Protein AF-A0A2G5B0E8-F1 (afdb_monomer)

Mean predicted aligned error: 7.85 Å

pLDDT: mean 86.33, std 10.43, range [42.97, 96.69]

Secondary structure (DSSP, 8-state):
--EEES-EEEESSSEEES-EEEESS-EESS-EEEESS-EESSEEEEESS-EESSEEEEESS-EESSEEEEESS-EESSEEEEESS-EEEEEEEEESS-EEEEEEEEESS-EEEEEEEEESSSEEEEEEEEEES-EEEEEEEEEES-EEEEEEEEEEB-EEEEEEEEEEB-EEEEEEEEEBS-EEEEEEEEESS-EEEEEE--SS-SS-TT--

Radius of gyration: 25.0 Å; Cα contacts (8 Å, |Δi|>4): 816; chains: 1; bounding box: 53×18×78 Å

Organism: Coemansia reversa (strain ATCC 12441 / NRRL 1564) (NCBI:txid763665)

Solvent-accessible surface area (backbone atoms only — not comparable to full-atom values): 8613 Å² total; per-residue (Å²): 120,55,79,44,82,38,76,39,68,71,30,48,74,20,40,26,56,20,37,30,42,34,24,39,63,11,39,23,69,18,35,26,43,35,23,38,62,10,37,19,57,27,34,21,50,33,20,37,60,9,37,13,50,40,23,25,29,50,20,35,60,9,40,12,52,20,38,32,37,46,25,46,57,13,40,23,53,21,43,34,34,44,26,40,58,12,40,23,49,29,40,34,35,47,28,28,62,12,39,36,38,38,42,38,40,45,26,46,52,12,38,36,46,34,41,31,46,36,28,29,62,10,38,39,36,40,39,33,43,36,27,41,57,11,37,35,44,35,38,35,43,37,26,38,60,10,37,32,45,32,40,35,41,36,26,39,60,11,38,34,44,30,40,33,42,37,30,40,58,13,40,34,46,33,42,35,41,38,28,36,62,15,40,35,43,35,41,34,47,31,38,54,79,27,48,63,48,68,59,65,45,70,63,92,43,99,63,75,88,76,76,126

Structure (mmCIF, N/CA/C/O backbone):
data_AF-A0A2G5B0E8-F1
#
_entry.id   AF-A0A2G5B0E8-F1
#
loop_
_atom_site.group_PDB
_atom_site.id
_atom_site.type_symbol
_atom_site.label_atom_id
_atom_site.label_alt_id
_atom_site.label_comp_id
_atom_site.label_asym_id
_atom_site.label_entity_id
_atom_site.label_seq_id
_atom_site.pdbx_PDB_ins_code
_atom_site.Cartn_x
_atom_site.Cartn_y
_atom_site.Cartn_z
_atom_site.occupancy
_atom_site.B_iso_or_equiv
_atom_site.auth_seq_id
_atom_site.auth_comp_id
_atom_site.auth_asym_id
_atom_site.auth_atom_id
_atom_site.pdbx_PDB_model_num
ATOM 1 N N . ASP A 1 1 ? 13.848 6.673 -35.987 1.00 60.19 1 ASP A N 1
ATOM 2 C CA . ASP A 1 1 ? 13.460 5.301 -35.597 1.00 60.19 1 ASP A CA 1
ATOM 3 C C . ASP A 1 1 ? 14.489 4.314 -36.140 1.00 60.19 1 ASP A C 1
ATOM 5 O O . ASP A 1 1 ? 14.480 3.984 -37.326 1.00 60.19 1 ASP A O 1
ATOM 9 N N . GLY A 1 2 ? 15.454 3.930 -35.305 1.00 69.44 2 GLY A N 1
ATOM 10 C CA . GLY A 1 2 ? 16.445 2.893 -35.605 1.00 69.44 2 GLY A CA 1
ATOM 11 C C . GLY A 1 2 ? 16.175 1.641 -34.773 1.00 69.44 2 GLY A C 1
ATOM 12 O O . GLY A 1 2 ? 15.571 1.738 -33.706 1.00 69.44 2 GLY A O 1
ATOM 13 N N . ARG A 1 3 ? 16.606 0.474 -35.268 1.00 80.94 3 ARG A N 1
ATOM 14 C CA . ARG A 1 3 ? 16.633 -0.770 -34.491 1.00 80.94 3 ARG A CA 1
ATOM 15 C C . ARG A 1 3 ? 18.080 -1.143 -34.202 1.00 80.94 3 ARG A C 1
ATOM 17 O O . ARG A 1 3 ? 18.865 -1.248 -35.147 1.00 80.94 3 ARG A O 1
ATOM 24 N N . ALA A 1 4 ? 18.417 -1.314 -32.933 1.00 79.88 4 ALA A N 1
ATOM 25 C CA . ALA A 1 4 ? 19.706 -1.828 -32.495 1.00 79.88 4 ALA A CA 1
ATOM 26 C C . ALA A 1 4 ? 19.526 -3.255 -31.972 1.00 79.88 4 ALA A C 1
ATOM 28 O O . ALA A 1 4 ? 18.598 -3.521 -31.215 1.00 79.88 4 ALA A O 1
ATOM 29 N N . ASP A 1 5 ? 20.412 -4.162 -32.374 1.00 83.81 5 ASP A N 1
ATOM 30 C CA . ASP A 1 5 ? 20.462 -5.506 -31.804 1.00 83.81 5 ASP A CA 1
ATOM 31 C C . ASP A 1 5 ? 21.584 -5.537 -30.749 1.00 83.81 5 ASP A C 1
ATOM 33 O O . ASP A 1 5 ? 22.729 -5.182 -31.052 1.00 83.81 5 ASP A O 1
ATOM 37 N N . GLY A 1 6 ? 21.276 -5.972 -29.524 1.00 82.12 6 GLY A N 1
ATOM 38 C CA . GLY A 1 6 ? 22.210 -5.977 -28.394 1.00 82.12 6 GLY A CA 1
ATOM 39 C C . GLY A 1 6 ? 22.145 -4.713 -27.529 1.00 82.12 6 GLY A C 1
ATOM 40 O O . GLY A 1 6 ? 21.151 -3.996 -27.533 1.00 82.12 6 GLY A O 1
ATOM 41 N N . ALA A 1 7 ? 23.202 -4.467 -26.746 1.00 86.31 7 ALA A N 1
ATOM 42 C CA . ALA A 1 7 ? 23.227 -3.352 -25.802 1.00 86.31 7 ALA A CA 1
ATOM 43 C C . ALA A 1 7 ? 23.297 -1.988 -26.513 1.00 86.31 7 ALA A C 1
ATOM 45 O O . ALA A 1 7 ? 24.152 -1.786 -27.383 1.00 86.31 7 ALA A O 1
ATOM 46 N N . ALA A 1 8 ? 22.440 -1.054 -26.107 1.00 84.88 8 ALA A N 1
ATOM 47 C CA . ALA A 1 8 ? 22.398 0.318 -26.601 1.00 84.88 8 ALA A CA 1
ATOM 48 C C . ALA A 1 8 ? 22.873 1.304 -25.523 1.00 84.88 8 ALA A C 1
ATOM 50 O O . ALA A 1 8 ? 22.619 1.116 -24.337 1.00 84.88 8 ALA A O 1
ATOM 51 N N . LEU A 1 9 ? 23.578 2.357 -25.943 1.00 84.38 9 LEU A N 1
ATOM 52 C CA . LEU A 1 9 ? 23.911 3.466 -25.043 1.00 84.38 9 LEU A CA 1
ATOM 53 C C . LEU A 1 9 ? 22.708 4.400 -24.889 1.00 84.38 9 LEU A C 1
ATOM 55 O O . LEU A 1 9 ? 22.297 4.675 -23.778 1.00 84.38 9 LEU A O 1
ATOM 59 N N . GLU A 1 10 ? 22.121 4.821 -26.003 1.00 83.31 10 GLU A N 1
ATOM 60 C CA . GLU A 1 10 ? 21.008 5.765 -26.023 1.00 83.31 10 GLU A CA 1
ATOM 61 C C . GLU A 1 10 ? 19.948 5.236 -26.983 1.00 83.31 10 GLU A C 1
ATOM 63 O O . GLU A 1 10 ? 20.251 4.847 -28.123 1.00 83.31 10 GLU A O 1
ATOM 68 N N . ASN A 1 11 ? 18.711 5.197 -26.510 1.00 79.81 11 ASN A N 1
ATOM 69 C CA . ASN A 1 11 ? 17.551 4.838 -27.293 1.00 79.81 11 ASN A CA 1
ATOM 70 C C . ASN A 1 11 ? 16.504 5.945 -27.155 1.00 79.81 11 ASN A C 1
ATOM 72 O O . ASN A 1 11 ? 15.672 5.908 -26.255 1.00 79.81 11 ASN A O 1
ATOM 76 N N . GLY A 1 12 ? 16.553 6.914 -28.075 1.00 82.69 12 GLY A N 1
ATOM 77 C CA . GLY A 1 12 ? 15.477 7.893 -28.269 1.00 82.69 12 GLY A CA 1
ATOM 78 C C . GLY A 1 12 ? 14.197 7.199 -28.754 1.00 82.69 12 GLY A C 1
ATOM 79 O O . GLY A 1 12 ? 13.803 6.176 -28.225 1.00 82.69 12 GLY A O 1
ATOM 80 N N . ASP A 1 13 ? 13.593 7.620 -29.863 1.00 84.88 13 ASP A N 1
ATOM 81 C CA . ASP A 1 13 ? 12.337 7.016 -30.377 1.00 84.88 13 ASP A CA 1
ATOM 82 C C . ASP A 1 13 ? 12.491 5.594 -30.997 1.00 84.88 13 ASP A C 1
ATOM 84 O O . ASP A 1 13 ? 11.711 5.160 -31.853 1.00 84.88 13 ASP A O 1
ATOM 88 N N . GLY A 1 14 ? 13.578 4.883 -30.690 1.00 82.69 14 GLY A N 1
ATOM 89 C CA . GLY A 1 14 ? 13.994 3.638 -31.335 1.00 82.69 14 GLY A CA 1
ATOM 90 C C . GLY A 1 14 ? 13.588 2.358 -30.600 1.00 82.69 14 GLY A C 1
ATOM 91 O O . GLY A 1 14 ? 12.910 2.359 -29.573 1.00 82.69 14 GLY A O 1
ATOM 92 N N . ARG A 1 15 ? 14.015 1.219 -31.160 1.00 87.19 15 ARG A N 1
ATOM 93 C CA . ARG A 1 15 ? 13.897 -0.097 -30.514 1.00 87.19 15 ARG A CA 1
ATOM 94 C C . ARG A 1 15 ? 15.266 -0.740 -30.322 1.00 87.19 15 ARG A C 1
ATOM 96 O O . ARG A 1 15 ? 16.034 -0.817 -31.283 1.00 87.19 15 ARG A O 1
ATOM 103 N N . ALA A 1 16 ? 15.528 -1.260 -29.131 1.00 86.81 16 ALA A N 1
ATOM 104 C CA . ALA A 1 16 ? 16.714 -2.046 -28.817 1.00 86.81 16 ALA A CA 1
ATOM 105 C C . ALA A 1 16 ? 16.316 -3.479 -28.429 1.00 86.81 16 ALA A C 1
ATOM 107 O O . ALA A 1 16 ? 15.556 -3.684 -27.488 1.00 86.81 16 ALA A O 1
ATOM 108 N N . ASP A 1 17 ? 16.848 -4.476 -29.135 1.00 89.25 17 ASP A N 1
ATOM 109 C CA . ASP A 1 17 ? 16.738 -5.887 -28.750 1.00 89.25 17 ASP A CA 1
ATOM 110 C C . ASP A 1 17 ? 17.857 -6.217 -27.739 1.00 89.25 17 ASP A C 1
ATOM 112 O O . ASP A 1 17 ? 18.849 -6.881 -28.069 1.00 89.25 17 ASP A O 1
ATOM 116 N N . GLY A 1 18 ? 17.748 -5.683 -26.522 1.00 88.81 18 GLY A N 1
ATOM 117 C CA . GLY A 1 18 ? 18.738 -5.848 -25.459 1.00 88.81 18 GLY A CA 1
ATOM 118 C C . GLY A 1 18 ? 18.688 -4.726 -24.425 1.00 88.81 18 GLY A C 1
ATOM 119 O O . GLY A 1 18 ? 17.783 -3.899 -24.443 1.00 88.81 18 GLY A O 1
ATOM 120 N N . ALA A 1 19 ? 19.672 -4.706 -23.523 1.00 90.31 19 ALA A N 1
ATOM 121 C CA . ALA A 1 19 ? 19.755 -3.688 -22.480 1.00 90.31 19 ALA A CA 1
ATOM 122 C C . ALA A 1 19 ? 20.062 -2.290 -23.048 1.00 90.31 19 ALA A C 1
ATOM 124 O O . ALA A 1 19 ? 20.838 -2.162 -23.999 1.00 90.31 19 ALA A O 1
ATOM 125 N N . ALA A 1 20 ? 19.524 -1.247 -22.427 1.00 89.50 20 ALA A N 1
ATOM 126 C CA . ALA A 1 20 ? 19.827 0.148 -22.724 1.00 89.50 20 ALA A CA 1
ATOM 127 C C . ALA A 1 20 ? 20.403 0.841 -21.482 1.00 89.50 20 ALA A C 1
ATOM 129 O O . ALA A 1 20 ? 20.042 0.497 -20.359 1.00 89.50 20 ALA A O 1
ATOM 130 N N . LEU A 1 21 ? 21.309 1.805 -21.668 1.00 90.44 21 LEU A N 1
ATOM 131 C CA . LEU A 1 21 ? 21.604 2.740 -20.580 1.00 90.44 21 LEU A CA 1
ATOM 132 C C . LEU A 1 21 ? 20.470 3.756 -20.485 1.00 90.44 21 LEU A C 1
ATOM 134 O O . LEU A 1 21 ? 19.783 3.765 -19.478 1.00 90.44 21 LEU A O 1
ATOM 138 N N . GLU A 1 22 ? 20.215 4.510 -21.548 1.00 90.19 22 GLU A N 1
ATOM 139 C CA . GLU A 1 22 ? 19.182 5.550 -21.559 1.00 90.19 22 GLU A CA 1
ATOM 140 C C . GLU A 1 22 ? 18.079 5.214 -22.570 1.00 90.19 22 GLU A C 1
ATOM 142 O O . GLU A 1 22 ? 18.358 4.840 -23.720 1.00 90.19 22 GLU A O 1
ATOM 147 N N . ILE A 1 23 ? 16.824 5.346 -22.142 1.00 89.62 23 ILE A N 1
ATOM 148 C CA . ILE A 1 23 ? 15.632 5.304 -22.988 1.00 89.62 23 ILE A CA 1
ATOM 149 C C . ILE A 1 23 ? 14.847 6.603 -22.782 1.00 89.62 23 ILE A C 1
ATOM 151 O O . ILE A 1 23 ? 14.360 6.841 -21.682 1.00 89.62 23 ILE A O 1
ATOM 155 N N . ASP A 1 24 ? 14.662 7.395 -23.841 1.00 89.12 24 ASP A N 1
ATOM 156 C CA . ASP A 1 24 ? 13.787 8.578 -23.788 1.00 89.12 24 ASP A CA 1
ATOM 157 C C . ASP A 1 24 ? 12.333 8.161 -24.047 1.00 89.12 24 ASP A C 1
ATOM 159 O O . ASP A 1 24 ? 11.615 7.834 -23.116 1.00 89.12 24 ASP A O 1
ATOM 163 N N . ASP A 1 25 ? 11.919 8.087 -25.318 1.00 90.38 25 ASP A N 1
ATOM 164 C CA . ASP A 1 25 ? 10.577 7.673 -25.777 1.00 90.38 25 ASP A CA 1
ATOM 165 C C . ASP A 1 25 ? 10.565 6.245 -26.374 1.00 90.38 25 ASP A C 1
ATOM 167 O O . ASP A 1 25 ? 9.587 5.776 -26.974 1.00 90.38 25 ASP A O 1
ATOM 171 N N . GLY A 1 26 ? 11.702 5.556 -26.282 1.00 87.62 26 GLY A N 1
ATOM 172 C CA . GLY A 1 26 ? 11.986 4.312 -26.987 1.00 87.62 26 GLY A CA 1
ATOM 173 C C . GLY A 1 26 ? 11.468 3.055 -26.310 1.00 87.62 26 GLY A C 1
ATOM 174 O O . GLY A 1 26 ? 10.759 3.071 -25.305 1.00 87.62 26 GLY A O 1
ATOM 175 N N . ARG A 1 27 ? 11.855 1.909 -26.876 1.00 90.75 27 ARG A N 1
ATOM 176 C CA . ARG A 1 27 ? 11.632 0.596 -26.259 1.00 90.75 27 ARG A CA 1
ATOM 177 C C . ARG A 1 27 ? 12.892 -0.257 -26.232 1.00 90.75 27 ARG A C 1
ATOM 179 O O . ARG A 1 27 ? 13.539 -0.406 -27.270 1.00 90.75 27 ARG A O 1
ATOM 186 N N . ALA A 1 28 ? 13.168 -0.880 -25.095 1.00 91.19 28 ALA A N 1
ATOM 187 C CA . ALA A 1 28 ? 14.136 -1.955 -24.948 1.00 91.19 28 ALA A CA 1
ATOM 188 C C . ALA A 1 28 ? 13.432 -3.273 -24.595 1.00 91.19 28 ALA A C 1
ATOM 190 O O . ALA A 1 28 ? 12.627 -3.327 -23.669 1.00 91.19 28 ALA A O 1
ATOM 191 N N . ASP A 1 29 ? 13.784 -4.349 -25.295 1.00 91.69 29 ASP A N 1
ATOM 192 C CA . ASP A 1 29 ? 13.353 -5.722 -24.983 1.00 91.69 29 ASP A CA 1
ATOM 193 C C . ASP A 1 29 ? 14.265 -6.334 -23.891 1.00 91.69 29 ASP A C 1
ATOM 195 O O . ASP A 1 29 ? 14.609 -7.514 -23.925 1.00 91.69 29 ASP A O 1
ATOM 199 N N . GLY A 1 30 ? 14.757 -5.488 -22.985 1.00 91.56 30 GLY A N 1
ATOM 200 C CA . GLY A 1 30 ? 15.703 -5.810 -21.926 1.00 91.56 30 GLY A CA 1
ATOM 201 C C . GLY A 1 30 ? 15.747 -4.700 -20.876 1.00 91.56 30 GLY A C 1
ATOM 202 O O . GLY A 1 30 ? 14.938 -3.774 -20.911 1.00 91.56 30 GLY A O 1
ATOM 203 N N . ALA A 1 31 ? 16.700 -4.783 -19.947 1.00 92.12 31 ALA A N 1
ATOM 204 C CA . ALA A 1 31 ? 16.809 -3.821 -18.850 1.00 92.12 31 ALA A CA 1
ATOM 205 C C . ALA A 1 31 ? 17.251 -2.412 -19.298 1.00 92.12 31 ALA A C 1
ATOM 207 O O . ALA A 1 31 ? 18.045 -2.276 -20.232 1.00 92.12 31 ALA A O 1
ATOM 208 N N . ALA A 1 32 ? 16.802 -1.387 -18.578 1.00 93.06 32 ALA A N 1
ATOM 209 C CA . ALA A 1 32 ? 17.197 0.011 -18.722 1.00 93.06 32 ALA A CA 1
ATOM 210 C C . ALA A 1 32 ? 17.879 0.522 -17.444 1.00 93.06 32 ALA A C 1
ATOM 212 O O . ALA A 1 32 ? 17.500 0.127 -16.339 1.00 93.06 32 ALA A O 1
ATOM 213 N N . LEU A 1 33 ? 18.873 1.402 -17.579 1.00 91.81 33 LEU A N 1
ATOM 214 C CA . LEU A 1 33 ? 19.375 2.153 -16.428 1.00 91.81 33 LEU A CA 1
ATOM 215 C C . LEU A 1 33 ? 18.451 3.345 -16.160 1.00 91.81 33 LEU A C 1
ATOM 217 O O . LEU A 1 33 ? 17.849 3.406 -15.100 1.00 91.81 33 LEU A O 1
ATOM 221 N N . GLU A 1 34 ? 18.266 4.206 -17.152 1.00 92.31 34 GLU A N 1
ATOM 222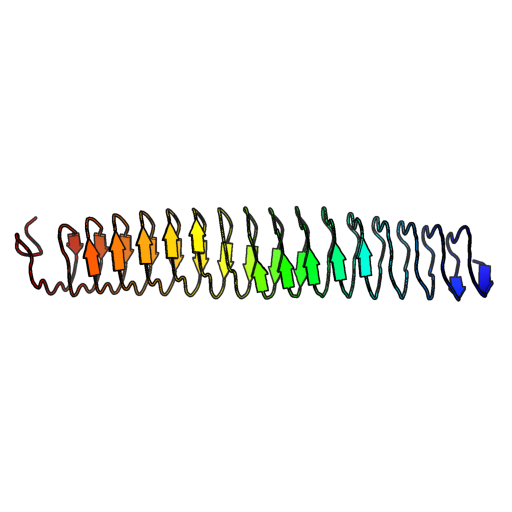 C CA . GLU A 1 34 ? 17.398 5.379 -17.111 1.00 92.31 34 GLU A CA 1
ATOM 223 C C . GLU A 1 34 ? 16.294 5.216 -18.162 1.00 92.31 34 GLU A C 1
ATOM 225 O O . GLU A 1 34 ? 16.566 4.961 -19.340 1.00 92.31 34 GLU A O 1
ATOM 230 N N . ASN A 1 35 ? 15.039 5.334 -17.738 1.00 91.25 35 ASN A N 1
ATOM 231 C CA . ASN A 1 35 ? 13.868 5.277 -18.602 1.00 91.25 35 ASN A CA 1
ATOM 232 C C . ASN A 1 35 ? 12.997 6.511 -18.354 1.00 91.25 35 ASN A C 1
ATOM 234 O O . ASN A 1 35 ? 12.311 6.590 -17.337 1.00 91.25 35 ASN A O 1
ATOM 238 N N . GLY A 1 36 ? 13.039 7.468 -19.281 1.00 90.88 36 GLY A N 1
ATOM 239 C CA . GLY A 1 36 ? 12.248 8.696 -19.247 1.00 90.88 36 GLY A CA 1
ATOM 240 C C . GLY A 1 36 ? 10.763 8.404 -19.440 1.00 90.88 36 GLY A C 1
ATOM 241 O O . GLY A 1 36 ? 10.069 8.113 -18.475 1.00 90.88 36 GLY A O 1
ATOM 242 N N . ASP A 1 37 ? 10.296 8.420 -20.688 1.00 92.31 37 ASP A N 1
ATOM 243 C CA . ASP A 1 37 ? 8.896 8.180 -21.090 1.00 92.31 37 ASP A CA 1
ATOM 244 C C . ASP A 1 37 ? 8.725 6.815 -21.803 1.00 92.31 37 ASP A C 1
ATOM 246 O O . ASP A 1 37 ? 7.636 6.422 -22.250 1.00 92.31 37 ASP A O 1
ATOM 250 N N . GLY A 1 38 ? 9.826 6.076 -21.925 1.00 89.25 38 GLY A N 1
ATOM 251 C CA . GLY A 1 38 ? 9.968 4.880 -22.733 1.00 89.25 38 GLY A CA 1
ATOM 252 C C . GLY A 1 38 ? 9.517 3.598 -22.044 1.00 89.25 38 GLY A C 1
ATOM 253 O O . GLY A 1 38 ? 8.776 3.580 -21.053 1.00 89.25 38 GLY A O 1
ATOM 254 N N . ARG A 1 39 ? 9.927 2.465 -22.620 1.00 92.88 39 ARG A N 1
ATOM 255 C CA . ARG A 1 39 ? 9.544 1.127 -22.153 1.00 92.88 39 ARG A CA 1
ATOM 256 C C . ARG A 1 39 ? 10.728 0.177 -22.054 1.00 92.88 39 ARG A C 1
ATOM 258 O O . ARG A 1 39 ? 11.423 -0.024 -23.050 1.00 92.88 39 ARG A O 1
ATOM 265 N N . ALA A 1 40 ? 10.858 -0.485 -20.915 1.00 93.31 40 ALA A N 1
ATOM 266 C CA . ALA A 1 40 ? 11.718 -1.643 -20.714 1.00 93.31 40 ALA A CA 1
ATOM 267 C C . ALA A 1 40 ? 10.850 -2.887 -20.471 1.00 93.31 40 ALA A C 1
ATOM 269 O O . ALA A 1 40 ? 9.993 -2.881 -19.591 1.00 93.31 40 ALA A O 1
ATOM 270 N N . ASP A 1 41 ? 11.060 -3.953 -21.244 1.00 94.19 41 ASP A N 1
ATOM 271 C CA . ASP A 1 41 ? 10.361 -5.227 -21.014 1.00 94.19 41 ASP A CA 1
ATOM 272 C C . ASP A 1 41 ? 10.886 -5.962 -19.756 1.00 94.19 41 ASP A C 1
ATOM 274 O O . ASP A 1 41 ? 10.183 -6.804 -19.210 1.00 94.19 41 ASP A O 1
ATOM 278 N N . ASP A 1 42 ? 12.105 -5.652 -19.291 1.00 94.75 42 ASP A N 1
ATOM 279 C CA . ASP A 1 42 ? 12.659 -6.195 -18.041 1.00 94.75 42 ASP A CA 1
ATOM 280 C C . ASP A 1 42 ? 12.625 -5.110 -16.930 1.00 94.75 42 ASP A C 1
ATOM 282 O O . ASP A 1 42 ? 11.582 -4.524 -16.633 1.00 94.75 42 ASP A O 1
ATOM 286 N N . ALA A 1 43 ? 13.770 -4.836 -16.290 1.00 92.38 43 ALA A N 1
ATOM 287 C CA . ALA A 1 43 ? 13.900 -3.891 -15.185 1.00 92.38 43 ALA A CA 1
ATOM 288 C C . ALA A 1 43 ? 14.341 -2.487 -15.638 1.00 92.38 43 ALA A C 1
ATOM 290 O O . ALA A 1 43 ? 15.148 -2.372 -16.558 1.00 92.38 43 ALA A O 1
ATOM 291 N N . ALA A 1 44 ? 13.902 -1.444 -14.934 1.00 92.50 44 ALA A N 1
ATOM 292 C CA . ALA A 1 44 ? 14.424 -0.078 -15.013 1.00 92.50 44 ALA A CA 1
ATOM 293 C C . ALA A 1 44 ? 15.010 0.348 -13.653 1.00 92.50 44 ALA A C 1
ATOM 295 O O . ALA A 1 44 ? 14.418 0.039 -12.617 1.00 92.50 44 ALA A O 1
ATOM 296 N N . LEU A 1 45 ? 16.171 1.014 -13.634 1.00 90.88 45 LEU A N 1
ATOM 297 C CA . LEU A 1 45 ? 16.781 1.481 -12.378 1.00 90.88 45 LEU A CA 1
ATOM 298 C C . LEU A 1 45 ? 16.296 2.872 -11.954 1.00 90.88 45 LEU A C 1
ATOM 300 O O . LEU A 1 45 ? 16.149 3.105 -10.766 1.00 90.88 45 LEU A O 1
ATOM 304 N N . GLU A 1 46 ? 16.076 3.763 -12.911 1.00 90.88 46 GLU A N 1
ATOM 305 C CA . GLU A 1 46 ? 15.458 5.072 -12.723 1.00 90.88 46 GLU A CA 1
ATOM 306 C C . GLU A 1 46 ? 14.337 5.169 -13.755 1.00 90.88 46 GLU A C 1
ATOM 308 O O . GLU A 1 46 ? 14.589 5.131 -14.964 1.00 90.88 46 GLU A O 1
ATOM 313 N N . ASN A 1 47 ? 13.088 5.220 -13.298 1.00 89.62 47 ASN A N 1
ATOM 314 C CA . ASN A 1 47 ? 11.928 5.261 -14.182 1.00 89.62 47 ASN A CA 1
ATOM 315 C C . ASN A 1 47 ? 11.155 6.554 -13.927 1.00 89.62 47 ASN A C 1
ATOM 317 O O . ASN A 1 47 ? 10.481 6.673 -12.908 1.00 89.62 47 ASN A O 1
ATOM 321 N N . GLY A 1 48 ? 11.266 7.510 -14.850 1.00 89.88 48 GLY A N 1
ATOM 322 C CA . GLY A 1 48 ? 10.572 8.796 -14.791 1.00 89.88 48 GLY A CA 1
ATOM 323 C C . GLY A 1 48 ? 9.064 8.613 -14.947 1.00 89.88 48 GLY A C 1
ATOM 324 O O . GLY A 1 48 ? 8.380 8.250 -13.995 1.00 89.88 48 GLY A O 1
ATOM 325 N N . ASP A 1 49 ? 8.554 8.794 -16.165 1.00 91.62 49 ASP A N 1
ATOM 326 C CA . ASP A 1 49 ? 7.138 8.593 -16.522 1.00 91.62 49 ASP A CA 1
ATOM 327 C C . ASP A 1 49 ? 6.923 7.274 -17.303 1.00 91.62 49 ASP A C 1
ATOM 329 O O . ASP A 1 49 ? 5.807 6.918 -17.713 1.00 91.62 49 ASP A O 1
ATOM 333 N N . GLY A 1 50 ? 8.012 6.538 -17.524 1.00 88.12 50 GLY A N 1
ATOM 334 C CA . GLY A 1 50 ? 8.104 5.363 -18.370 1.00 88.12 50 GLY A CA 1
ATOM 335 C C . GLY A 1 50 ? 7.485 4.106 -17.766 1.00 88.12 50 GLY A C 1
ATOM 336 O O . GLY A 1 50 ? 6.807 4.107 -16.730 1.00 88.12 50 G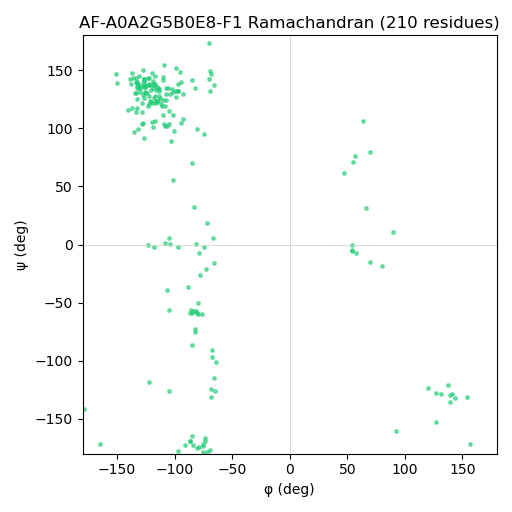LY A O 1
ATOM 337 N N . ARG A 1 51 ? 7.683 2.980 -18.455 1.00 93.19 51 ARG A N 1
ATOM 338 C CA . ARG A 1 51 ? 7.174 1.667 -18.039 1.00 93.19 51 ARG A CA 1
ATOM 339 C C . ARG A 1 51 ? 8.264 0.610 -17.964 1.00 93.19 51 ARG A C 1
ATOM 341 O O . ARG A 1 51 ? 9.022 0.465 -18.921 1.00 93.19 51 ARG A O 1
ATOM 348 N N . ALA A 1 52 ? 8.242 -0.172 -16.893 1.00 93.88 52 ALA A N 1
ATOM 349 C CA . ALA A 1 52 ? 8.975 -1.423 -16.767 1.00 93.88 52 ALA A CA 1
ATOM 350 C C . ALA A 1 52 ? 7.989 -2.587 -16.595 1.00 93.88 52 ALA A C 1
ATOM 352 O O . ALA A 1 52 ? 7.123 -2.534 -15.719 1.00 93.88 52 ALA A O 1
ATOM 353 N N . ASP A 1 53 ? 8.098 -3.634 -17.409 1.00 94.00 53 ASP A N 1
ATOM 354 C CA . ASP A 1 53 ? 7.171 -4.767 -17.308 1.00 94.00 53 ASP A CA 1
ATOM 355 C C . ASP A 1 53 ? 7.534 -5.701 -16.119 1.00 94.00 53 ASP A C 1
ATOM 357 O O . ASP A 1 53 ? 6.636 -6.304 -15.531 1.00 94.00 53 ASP A O 1
ATOM 361 N N . ASP A 1 54 ? 8.805 -5.765 -15.682 1.00 93.62 54 ASP A N 1
ATOM 362 C CA . ASP A 1 54 ? 9.230 -6.623 -14.555 1.00 93.62 54 ASP A CA 1
ATOM 363 C C . ASP A 1 54 ? 9.501 -5.861 -13.246 1.00 93.62 54 ASP A C 1
ATOM 365 O O . ASP A 1 54 ? 8.957 -6.210 -12.193 1.00 93.62 54 ASP A O 1
ATOM 369 N N . ALA A 1 55 ? 10.393 -4.865 -13.254 1.00 91.38 55 ALA A N 1
ATOM 370 C CA . ALA A 1 55 ? 10.770 -4.161 -12.025 1.00 91.38 55 ALA A CA 1
ATOM 371 C C . ALA A 1 55 ? 11.196 -2.709 -12.256 1.00 91.38 55 ALA A C 1
ATOM 373 O O . ALA A 1 55 ? 11.850 -2.413 -13.250 1.00 91.38 55 ALA A O 1
ATOM 374 N N . ALA A 1 56 ? 10.903 -1.824 -11.305 1.00 91.75 56 ALA A N 1
ATOM 375 C CA . ALA A 1 56 ? 11.411 -0.454 -11.299 1.00 91.75 56 ALA A CA 1
ATOM 376 C C . ALA A 1 56 ? 12.030 -0.095 -9.942 1.00 91.75 56 ALA A C 1
ATOM 378 O O . ALA A 1 56 ? 11.419 -0.313 -8.895 1.00 91.75 56 ALA A O 1
ATOM 379 N N . LEU A 1 57 ? 13.231 0.467 -9.964 1.00 88.88 57 LEU A N 1
ATOM 380 C CA . LEU A 1 57 ? 13.780 1.221 -8.840 1.00 88.88 57 LEU A CA 1
ATOM 381 C C . LEU A 1 57 ? 13.569 2.719 -9.117 1.00 88.88 57 LEU A C 1
ATOM 383 O O . LEU A 1 57 ? 13.455 3.095 -10.282 1.00 88.88 57 LEU A O 1
ATOM 387 N N . GLU A 1 58 ? 13.442 3.531 -8.063 1.00 87.00 58 GLU A N 1
ATOM 388 C CA . GLU A 1 58 ? 13.331 4.999 -8.148 1.00 87.00 58 GLU A CA 1
ATOM 389 C C . GLU A 1 58 ? 12.314 5.425 -9.219 1.00 87.00 58 GLU A C 1
ATOM 391 O O . GLU A 1 58 ? 12.629 6.016 -10.255 1.00 87.00 58 GLU A O 1
ATOM 396 N N . ASN A 1 59 ? 11.070 5.006 -8.997 1.00 82.31 59 ASN A N 1
ATOM 397 C CA . ASN A 1 59 ? 9.984 5.183 -9.943 1.00 82.31 59 ASN A CA 1
ATOM 398 C C . ASN A 1 59 ? 9.212 6.456 -9.595 1.00 82.31 59 ASN A C 1
ATOM 400 O O . ASN A 1 59 ? 8.422 6.433 -8.653 1.00 82.31 59 ASN A O 1
ATOM 404 N N . GLY A 1 60 ? 9.417 7.520 -10.374 1.00 87.19 60 GLY A N 1
ATOM 405 C CA . GLY A 1 60 ? 8.734 8.807 -10.223 1.00 87.19 60 GLY A CA 1
ATOM 406 C C . GLY A 1 60 ? 7.227 8.682 -10.462 1.00 87.19 60 GLY A C 1
ATOM 407 O O . GLY A 1 60 ? 6.495 8.181 -9.610 1.00 87.19 60 GLY A O 1
ATOM 408 N N . ASP A 1 61 ? 6.755 9.069 -11.649 1.00 89.69 61 ASP A N 1
ATOM 409 C CA . ASP A 1 61 ? 5.336 8.973 -12.047 1.00 89.69 61 ASP A CA 1
ATOM 410 C C . ASP A 1 61 ? 5.043 7.699 -12.870 1.00 89.69 61 ASP A C 1
ATOM 412 O O . ASP A 1 61 ? 3.902 7.414 -13.272 1.00 89.69 61 ASP A O 1
ATOM 416 N N . GLY A 1 62 ? 6.086 6.917 -13.138 1.00 85.69 62 GLY A N 1
ATOM 417 C CA . GLY A 1 62 ? 6.089 5.775 -14.032 1.00 85.69 62 GLY A CA 1
ATOM 418 C C . GLY A 1 62 ? 5.340 4.552 -13.506 1.00 85.69 62 GLY A C 1
ATOM 419 O O . GLY A 1 62 ? 4.721 4.529 -12.431 1.00 85.69 62 GLY A O 1
ATOM 420 N N . ARG A 1 63 ? 5.356 3.487 -14.311 1.00 91.69 63 ARG A N 1
ATOM 421 C CA . ARG A 1 63 ? 4.646 2.232 -14.026 1.00 91.69 63 ARG A CA 1
ATOM 422 C C . ARG A 1 63 ? 5.581 1.035 -14.001 1.00 91.69 63 ARG A C 1
ATOM 424 O O . ARG A 1 63 ? 6.384 0.877 -14.914 1.00 91.69 63 ARG A O 1
ATOM 431 N N . ALA A 1 64 ? 5.373 0.158 -13.028 1.00 93.12 64 ALA A N 1
ATOM 432 C CA . ALA A 1 64 ? 5.974 -1.167 -12.986 1.00 93.12 64 ALA A CA 1
ATOM 433 C C . ALA A 1 64 ? 4.886 -2.248 -12.964 1.00 93.12 64 ALA A C 1
ATOM 435 O O . ALA A 1 64 ? 4.067 -2.270 -12.049 1.00 93.12 64 ALA A O 1
ATOM 436 N N . ASP A 1 65 ? 4.876 -3.173 -13.918 1.00 92.88 65 ASP A N 1
ATOM 437 C CA . ASP A 1 65 ? 3.898 -4.274 -13.893 1.00 92.88 65 ASP A CA 1
ATOM 438 C C . ASP A 1 65 ? 4.307 -5.394 -12.904 1.00 92.88 65 ASP A C 1
ATOM 440 O O . ASP A 1 65 ? 3.516 -6.291 -12.623 1.00 92.88 65 ASP A O 1
ATOM 444 N N . GLY A 1 66 ? 5.513 -5.327 -12.322 1.00 90.81 66 GLY A N 1
ATOM 445 C CA . GLY A 1 66 ? 5.973 -6.227 -11.262 1.00 90.81 66 GLY A CA 1
ATOM 446 C C . GLY A 1 66 ? 6.394 -5.505 -9.980 1.00 90.81 66 GLY A C 1
ATOM 447 O O . GLY A 1 66 ? 5.567 -4.907 -9.291 1.00 90.81 66 GLY A O 1
ATOM 448 N N . ALA A 1 67 ? 7.661 -5.641 -9.583 1.00 91.25 67 ALA A N 1
ATOM 449 C CA . ALA A 1 67 ? 8.149 -5.093 -8.314 1.00 91.25 67 ALA A CA 1
ATOM 450 C C . ALA A 1 67 ? 8.561 -3.620 -8.443 1.00 91.25 67 ALA A C 1
ATOM 452 O O . ALA A 1 67 ? 9.186 -3.237 -9.428 1.00 91.25 67 ALA A O 1
ATOM 453 N N . ALA A 1 68 ? 8.287 -2.804 -7.428 1.00 89.94 68 ALA A N 1
ATOM 454 C CA . ALA A 1 68 ? 8.765 -1.428 -7.383 1.00 89.94 68 ALA A CA 1
ATOM 455 C C . ALA A 1 68 ? 9.318 -1.026 -6.012 1.00 89.94 68 ALA A C 1
ATOM 457 O O . ALA A 1 68 ? 8.771 -1.427 -4.985 1.00 89.94 68 ALA A O 1
ATOM 458 N N . LEU A 1 69 ? 10.373 -0.214 -6.006 1.00 89.81 69 LEU A N 1
ATOM 459 C CA . LEU A 1 69 ? 10.983 0.354 -4.801 1.00 89.81 69 LEU A CA 1
ATOM 460 C C . LEU A 1 69 ? 11.224 1.855 -4.994 1.00 89.81 69 LEU A C 1
ATOM 462 O O . LEU A 1 69 ? 11.758 2.239 -6.034 1.00 89.81 69 LEU A O 1
ATOM 466 N N . GLY A 1 70 ? 10.868 2.662 -3.991 1.00 83.75 70 GLY A N 1
ATOM 467 C CA . GLY A 1 70 ? 11.070 4.111 -3.989 1.00 83.75 70 GLY A CA 1
ATOM 468 C C . GLY A 1 70 ? 10.149 4.791 -4.993 1.00 83.75 70 GLY A C 1
ATOM 469 O O . GLY A 1 70 ? 10.555 5.073 -6.121 1.00 83.75 70 GLY A O 1
ATOM 470 N N . LYS A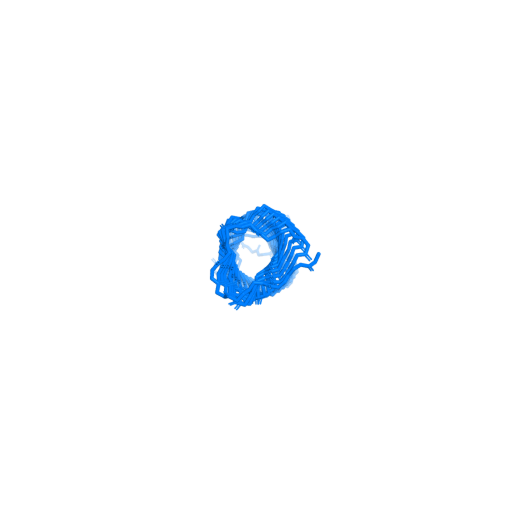 1 71 ? 8.884 4.972 -4.610 1.00 85.56 71 LYS A N 1
ATOM 471 C CA . LYS A 1 71 ? 7.863 5.610 -5.439 1.00 85.56 71 LYS A CA 1
ATOM 472 C C . LYS A 1 71 ? 7.402 6.929 -4.857 1.00 85.56 71 LYS A C 1
ATOM 474 O O . LYS A 1 71 ? 6.831 6.942 -3.769 1.00 85.56 71 LYS A O 1
ATOM 479 N N . ASP A 1 72 ? 7.442 7.947 -5.702 1.00 83.94 72 ASP A N 1
ATOM 480 C CA . ASP A 1 72 ? 6.805 9.224 -5.415 1.00 83.94 72 ASP A CA 1
ATOM 481 C C . ASP A 1 72 ? 5.305 9.122 -5.764 1.00 83.94 72 ASP A C 1
ATOM 483 O O . ASP A 1 72 ? 4.473 8.895 -4.889 1.00 83.94 72 ASP A O 1
ATOM 487 N N . ASP A 1 73 ? 4.953 9.143 -7.056 1.00 87.81 73 ASP A N 1
ATOM 488 C CA . ASP A 1 73 ? 3.565 9.248 -7.556 1.00 87.81 73 ASP A CA 1
ATOM 489 C C . ASP A 1 73 ? 3.145 8.079 -8.486 1.00 87.81 73 ASP A C 1
ATOM 491 O O . ASP A 1 73 ? 2.010 7.987 -8.984 1.00 87.81 73 ASP A O 1
ATOM 495 N N . GLY A 1 74 ? 4.062 7.141 -8.722 1.00 84.44 74 GLY A N 1
ATOM 496 C CA . GLY A 1 74 ? 3.939 6.079 -9.713 1.00 84.44 74 GLY A CA 1
ATOM 497 C C . GLY A 1 74 ? 2.994 4.933 -9.342 1.00 84.44 74 GLY A C 1
ATOM 498 O O . GLY A 1 74 ? 2.348 4.884 -8.291 1.00 84.44 74 GLY A O 1
ATOM 499 N N . ARG A 1 75 ? 2.897 3.940 -10.233 1.00 90.19 75 ARG A N 1
ATOM 500 C CA . ARG A 1 75 ? 2.029 2.755 -10.064 1.00 90.19 75 ARG A CA 1
ATOM 501 C C . ARG A 1 75 ? 2.828 1.465 -10.110 1.00 90.19 75 ARG A C 1
ATOM 503 O O . ARG A 1 75 ? 3.746 1.358 -10.912 1.00 90.19 75 ARG A O 1
ATOM 510 N N . ALA A 1 76 ? 2.451 0.476 -9.300 1.00 91.44 76 ALA A N 1
ATOM 511 C CA . ALA A 1 76 ? 2.830 -0.902 -9.592 1.00 91.44 76 ALA A CA 1
ATOM 512 C C . ALA A 1 76 ? 1.677 -1.876 -9.466 1.00 91.44 76 ALA A C 1
ATOM 514 O O . ALA A 1 76 ? 0.879 -1.779 -8.534 1.00 91.44 76 ALA A O 1
ATOM 515 N N . ASP A 1 77 ? 1.688 -2.847 -10.364 1.00 92.88 77 ASP A N 1
ATOM 516 C CA . ASP A 1 77 ? 0.751 -3.959 -10.401 1.00 92.88 77 ASP A CA 1
ATOM 517 C C . ASP A 1 77 ? 1.442 -5.208 -9.811 1.00 92.88 77 ASP A C 1
ATOM 519 O O . ASP A 1 77 ? 1.560 -6.256 -10.438 1.00 92.88 77 ASP A O 1
ATOM 523 N N . GLY A 1 78 ? 1.945 -5.088 -8.579 1.00 90.38 78 GLY A N 1
ATOM 524 C CA . GLY A 1 78 ? 2.725 -6.129 -7.917 1.00 90.38 78 GLY A CA 1
ATOM 525 C C . GLY A 1 78 ? 3.151 -5.752 -6.500 1.00 90.38 78 GLY A C 1
ATOM 526 O O . GLY A 1 78 ? 2.382 -5.175 -5.732 1.00 90.38 78 GLY A O 1
ATOM 527 N N . ALA A 1 79 ? 4.372 -6.128 -6.120 1.00 91.69 79 ALA A N 1
ATOM 528 C CA . ALA A 1 79 ? 4.936 -5.748 -4.826 1.00 91.69 79 ALA A CA 1
ATOM 529 C C . ALA A 1 79 ? 5.528 -4.337 -4.903 1.00 91.69 79 ALA A C 1
ATOM 531 O O . ALA A 1 79 ? 6.254 -4.022 -5.842 1.00 91.69 79 ALA A O 1
ATOM 532 N N . ALA A 1 80 ? 5.254 -3.505 -3.910 1.00 91.00 80 ALA A N 1
ATOM 533 C CA . ALA A 1 80 ? 5.775 -2.154 -3.820 1.00 91.00 80 ALA A CA 1
ATOM 534 C C . ALA A 1 80 ? 6.330 -1.885 -2.419 1.00 91.00 80 ALA A C 1
ATOM 536 O O . ALA A 1 80 ? 5.752 -2.317 -1.423 1.00 91.00 80 ALA A O 1
ATOM 537 N N . LEU A 1 81 ? 7.452 -1.183 -2.364 1.00 90.62 81 LEU A N 1
ATOM 538 C CA . LEU A 1 81 ? 8.124 -0.757 -1.142 1.00 90.62 81 LEU A CA 1
ATOM 539 C C . LEU A 1 81 ? 8.341 0.757 -1.214 1.00 90.62 81 LEU A C 1
ATOM 541 O O . LEU A 1 81 ? 8.699 1.237 -2.294 1.00 90.62 81 LEU A O 1
ATOM 545 N N . GLU A 1 82 ? 8.169 1.456 -0.090 1.00 88.50 82 GLU A N 1
ATOM 546 C CA . GLU A 1 82 ? 8.400 2.904 0.050 1.00 88.50 82 GLU A CA 1
ATOM 547 C C . GLU A 1 82 ? 7.554 3.700 -0.960 1.00 88.50 82 GLU A C 1
ATOM 549 O O . GLU A 1 82 ? 8.032 4.114 -2.018 1.00 88.50 82 GLU A O 1
ATOM 554 N N . ILE A 1 83 ? 6.255 3.827 -0.676 1.00 87.56 83 ILE A N 1
ATOM 555 C CA . ILE A 1 83 ? 5.304 4.575 -1.509 1.00 87.56 83 ILE A CA 1
ATOM 556 C C . ILE A 1 83 ? 4.914 5.856 -0.782 1.00 87.56 83 ILE A C 1
ATOM 558 O O . ILE A 1 83 ? 4.263 5.776 0.257 1.00 87.56 83 ILE A O 1
ATOM 562 N N . ASP A 1 84 ? 5.197 7.012 -1.373 1.00 88.50 84 ASP A N 1
ATOM 563 C CA . ASP A 1 84 ? 4.773 8.297 -0.815 1.00 88.50 84 ASP A CA 1
ATOM 564 C C . ASP A 1 84 ? 3.313 8.604 -1.190 1.00 88.50 84 ASP A C 1
ATOM 566 O O . ASP A 1 84 ? 2.424 8.454 -0.356 1.00 88.50 84 ASP A O 1
ATOM 570 N N . ASP A 1 85 ? 3.029 8.946 -2.451 1.00 89.75 85 ASP A N 1
ATOM 571 C CA . ASP A 1 85 ? 1.699 9.335 -2.967 1.00 89.75 85 ASP A CA 1
ATOM 572 C C . ASP A 1 85 ? 1.157 8.374 -4.055 1.00 89.75 85 ASP A C 1
ATOM 574 O O . ASP A 1 85 ? 0.024 8.484 -4.556 1.00 89.75 85 ASP A O 1
ATOM 578 N N . GLY A 1 86 ? 1.963 7.372 -4.407 1.00 87.31 86 GLY A N 1
ATOM 579 C CA . GLY A 1 86 ? 1.713 6.431 -5.489 1.00 87.31 86 GLY A CA 1
ATOM 580 C C . GLY A 1 86 ? 0.637 5.372 -5.221 1.00 87.31 86 GLY A C 1
ATOM 581 O O . GLY A 1 86 ? -0.199 5.430 -4.311 1.00 87.31 86 GLY A O 1
ATOM 582 N N . ARG A 1 87 ? 0.611 4.361 -6.097 1.00 91.12 87 ARG A N 1
ATOM 583 C CA . ARG A 1 87 ? -0.332 3.235 -6.015 1.00 91.12 87 ARG A CA 1
ATOM 584 C C . ARG A 1 87 ? 0.345 1.879 -6.139 1.00 91.12 87 ARG A C 1
ATOM 586 O O . ARG A 1 87 ? 1.269 1.697 -6.940 1.00 91.12 87 ARG A O 1
ATOM 593 N N . ALA A 1 88 ? -0.193 0.915 -5.406 1.00 92.31 88 ALA A N 1
ATOM 594 C CA . ALA A 1 88 ? 0.155 -0.491 -5.505 1.00 92.31 88 ALA A CA 1
ATOM 595 C C . ALA A 1 88 ? -1.104 -1.356 -5.580 1.00 92.31 88 ALA A C 1
ATOM 597 O O . ALA A 1 88 ? -1.955 -1.301 -4.695 1.00 92.31 88 ALA A O 1
ATOM 598 N N . ASP A 1 89 ? -1.197 -2.180 -6.615 1.00 94.25 89 ASP A N 1
ATOM 599 C CA . ASP A 1 89 ? -2.171 -3.260 -6.708 1.00 94.25 89 ASP A CA 1
ATOM 600 C C . ASP A 1 89 ? -1.440 -4.581 -6.406 1.00 94.25 89 ASP A C 1
ATOM 602 O O . ASP A 1 89 ? -0.890 -5.233 -7.290 1.00 94.25 89 ASP A O 1
ATOM 606 N N . GLY A 1 90 ? -1.391 -4.956 -5.124 1.00 92.25 90 GLY A N 1
ATOM 607 C CA . GLY A 1 90 ? -0.656 -6.114 -4.626 1.00 92.25 90 GLY A CA 1
ATOM 608 C C . GLY A 1 90 ? -0.232 -5.977 -3.162 1.00 92.25 90 GLY A C 1
ATOM 609 O O . GLY A 1 90 ? -1.052 -5.703 -2.285 1.00 92.25 90 GLY A O 1
ATOM 610 N N . ALA A 1 91 ? 1.042 -6.249 -2.885 1.00 92.12 91 ALA A N 1
ATOM 611 C CA . ALA A 1 91 ? 1.618 -6.084 -1.551 1.00 92.12 91 ALA A CA 1
ATOM 612 C C . ALA A 1 91 ? 2.329 -4.729 -1.464 1.00 92.12 91 ALA A C 1
ATOM 614 O O . ALA A 1 91 ? 3.119 -4.416 -2.349 1.00 92.12 91 ALA A O 1
ATOM 615 N N . ALA A 1 92 ? 2.079 -3.963 -0.408 1.00 92.31 92 ALA A N 1
ATOM 616 C CA . ALA A 1 92 ? 2.739 -2.693 -0.133 1.00 92.31 92 ALA A CA 1
ATOM 617 C C . ALA A 1 92 ? 3.437 -2.735 1.234 1.00 92.31 92 ALA A C 1
ATOM 619 O O . ALA A 1 92 ? 2.872 -3.245 2.203 1.00 92.31 92 ALA A O 1
ATOM 620 N N . LEU A 1 93 ? 4.649 -2.198 1.301 1.00 91.06 93 LEU A N 1
ATOM 621 C CA . LEU A 1 93 ? 5.364 -1.906 2.541 1.00 91.06 93 LEU A CA 1
ATOM 622 C C . LEU A 1 93 ? 5.632 -0.407 2.604 1.00 91.06 93 LEU A C 1
ATOM 624 O O . LEU A 1 93 ? 6.047 0.145 1.584 1.00 91.06 93 LEU A O 1
ATOM 628 N N . GLU A 1 94 ? 5.453 0.196 3.778 1.00 88.50 94 GLU A N 1
ATOM 629 C CA . GLU A 1 94 ? 5.750 1.610 4.035 1.00 88.50 94 GLU A CA 1
ATOM 630 C C . GLU A 1 94 ? 5.012 2.510 3.036 1.00 88.50 94 GLU A C 1
ATOM 632 O O . GLU A 1 94 ? 5.582 3.063 2.095 1.00 88.50 94 GLU A O 1
ATOM 637 N N . ASN A 1 95 ? 3.693 2.586 3.205 1.00 85.44 95 ASN A N 1
ATOM 638 C CA . ASN A 1 95 ? 2.833 3.428 2.386 1.00 85.44 95 ASN A CA 1
ATOM 639 C C . ASN A 1 95 ? 2.484 4.694 3.175 1.00 85.44 95 ASN A C 1
ATOM 641 O O . ASN A 1 95 ? 1.748 4.614 4.158 1.00 85.44 95 ASN A O 1
ATOM 645 N N . GLY A 1 96 ? 2.992 5.842 2.736 1.00 89.56 96 GLY A N 1
ATOM 646 C CA . GLY A 1 96 ? 2.587 7.156 3.223 1.00 89.56 96 GLY A CA 1
ATOM 647 C C . GLY A 1 96 ? 1.155 7.480 2.791 1.00 89.56 96 GLY A C 1
ATOM 648 O O . GLY A 1 96 ? 0.226 6.701 3.007 1.00 89.56 96 GLY A O 1
ATOM 649 N N . ASP A 1 97 ? 0.958 8.603 2.106 1.00 91.00 97 ASP A N 1
ATOM 650 C CA . ASP A 1 97 ? -0.350 9.081 1.634 1.00 91.00 97 ASP A CA 1
ATOM 651 C C . ASP A 1 97 ? -0.916 8.297 0.419 1.00 91.00 97 ASP A C 1
ATOM 653 O O . ASP A 1 97 ? -2.052 8.519 -0.039 1.00 91.00 97 ASP A O 1
ATOM 657 N N . GLY A 1 98 ? -0.155 7.321 -0.077 1.00 88.06 98 GLY A N 1
ATOM 658 C CA . GLY A 1 98 ? -0.466 6.482 -1.222 1.00 88.06 98 GLY A CA 1
ATOM 659 C C . GLY A 1 98 ? -1.616 5.491 -1.015 1.00 88.06 98 GLY A C 1
ATOM 660 O O . GLY A 1 98 ? -2.322 5.432 0.003 1.00 88.06 98 GLY A O 1
ATOM 661 N N . ARG A 1 99 ? -1.865 4.678 -2.049 1.00 92.06 99 ARG A N 1
ATOM 662 C CA . ARG A 1 99 ? -2.960 3.691 -2.058 1.00 92.06 99 ARG A CA 1
ATOM 663 C C . ARG A 1 99 ? -2.487 2.277 -2.337 1.00 92.06 99 ARG A C 1
ATOM 665 O O . ARG A 1 99 ? -1.889 2.030 -3.381 1.00 92.06 99 ARG A O 1
ATOM 672 N N . ALA A 1 100 ? -2.916 1.345 -1.497 1.00 92.50 100 ALA A N 1
ATOM 673 C CA . ALA A 1 100 ? -2.709 -0.081 -1.678 1.00 92.50 100 ALA A CA 1
ATOM 674 C C . ALA A 1 100 ? -4.040 -0.821 -1.899 1.00 92.50 100 ALA A C 1
ATOM 676 O O . ALA A 1 100 ? -5.014 -0.622 -1.172 1.00 92.50 100 ALA A O 1
ATOM 677 N N . SER A 1 101 ? -4.076 -1.710 -2.884 1.00 95.00 101 SER A N 1
ATOM 678 C CA . SER A 1 101 ? -5.116 -2.731 -3.031 1.00 95.00 101 SER A CA 1
ATOM 679 C C . SER A 1 101 ? -4.476 -4.088 -2.742 1.00 95.00 101 SER A C 1
ATOM 681 O O . SER A 1 101 ? -3.653 -4.544 -3.530 1.00 95.00 101 SER A O 1
ATOM 683 N N . GLY A 1 102 ? -4.836 -4.747 -1.641 1.00 93.25 102 GLY A N 1
ATOM 684 C CA . GLY A 1 102 ? -4.253 -6.024 -1.225 1.00 93.25 102 GLY A CA 1
ATOM 685 C C . GLY A 1 102 ? -3.732 -6.005 0.209 1.00 93.25 102 GLY A C 1
ATOM 686 O O . GLY A 1 102 ? -4.486 -5.719 1.136 1.00 93.25 102 GLY A O 1
ATOM 687 N N . ALA A 1 103 ? -2.475 -6.399 0.404 1.00 93.19 103 ALA A N 1
ATOM 688 C CA . ALA A 1 103 ? -1.852 -6.440 1.726 1.00 93.19 103 ALA A CA 1
ATOM 689 C C . ALA A 1 103 ? -0.938 -5.227 1.909 1.00 93.19 103 ALA A C 1
ATOM 691 O O . ALA A 1 103 ? -0.106 -4.970 1.045 1.00 93.19 103 ALA A O 1
ATOM 692 N N . ALA A 1 104 ? -1.064 -4.524 3.028 1.00 92.69 104 ALA A N 1
ATOM 693 C CA . ALA A 1 104 ? -0.212 -3.404 3.391 1.00 92.69 104 ALA A CA 1
ATOM 694 C C . ALA A 1 104 ? 0.415 -3.629 4.771 1.00 92.69 104 ALA A C 1
ATOM 696 O O . ALA A 1 104 ? -0.256 -4.062 5.713 1.00 92.69 104 ALA A O 1
ATOM 697 N N . LEU A 1 105 ? 1.702 -3.328 4.877 1.00 90.56 105 LEU A N 1
ATOM 698 C CA . LEU A 1 105 ? 2.438 -3.259 6.130 1.00 90.56 105 LEU A CA 1
ATOM 699 C C . LEU A 1 105 ? 2.888 -1.808 6.308 1.00 90.56 105 LEU A C 1
ATOM 701 O O . LEU A 1 105 ? 3.567 -1.292 5.427 1.00 90.56 105 LEU A O 1
ATOM 705 N N . GLU A 1 106 ? 2.469 -1.194 7.416 1.00 89.56 106 GLU A N 1
ATOM 706 C CA . GLU A 1 106 ? 2.715 0.210 7.777 1.00 89.56 106 GLU A CA 1
ATOM 707 C C . GLU A 1 106 ? 2.072 1.217 6.807 1.00 89.56 106 GLU A C 1
ATOM 709 O O . GLU A 1 106 ? 2.504 1.408 5.668 1.00 89.56 106 GLU A O 1
ATOM 714 N N . ILE A 1 107 ? 0.990 1.853 7.265 1.00 87.81 107 ILE A N 1
ATOM 715 C CA . ILE A 1 107 ? 0.284 2.907 6.532 1.00 87.81 107 ILE A CA 1
ATOM 716 C C . ILE A 1 107 ? 0.272 4.177 7.377 1.00 87.81 107 ILE A C 1
ATOM 718 O O . ILE A 1 107 ? -0.286 4.164 8.475 1.00 87.81 107 ILE A O 1
ATOM 722 N N . ASP A 1 108 ? 0.792 5.277 6.840 1.00 89.88 108 ASP A N 1
ATOM 723 C CA . ASP A 1 108 ? 0.739 6.596 7.477 1.00 89.88 108 ASP A CA 1
ATOM 724 C C . ASP A 1 108 ? -0.041 7.581 6.595 1.00 89.88 108 ASP A C 1
ATOM 726 O O . ASP A 1 108 ? 0.450 8.047 5.576 1.00 89.88 108 ASP A O 1
ATOM 730 N N . GLY A 1 109 ? -1.308 7.848 6.929 1.00 88.00 109 GLY A N 1
ATOM 731 C CA . GLY A 1 109 ? -2.177 8.766 6.164 1.00 88.00 109 GLY A CA 1
ATOM 732 C C . GLY A 1 109 ? -2.819 8.184 4.890 1.00 88.00 109 GLY A C 1
ATOM 733 O O . GLY A 1 109 ? -3.863 8.673 4.430 1.00 88.00 109 GLY A O 1
ATOM 734 N N . GLY A 1 110 ? -2.283 7.079 4.370 1.00 90.38 110 GLY A N 1
ATOM 735 C CA . GLY A 1 110 ? -2.718 6.430 3.134 1.00 90.38 110 GLY A CA 1
ATOM 736 C C . GLY A 1 110 ? -4.038 5.666 3.188 1.00 90.38 110 GLY A C 1
ATOM 737 O O . GLY A 1 110 ? -4.853 5.758 4.114 1.00 90.38 110 GLY A O 1
ATOM 738 N N . ARG A 1 111 ? -4.300 4.901 2.120 1.00 93.50 111 ARG A N 1
ATOM 739 C CA . ARG A 1 111 ? -5.504 4.060 2.008 1.00 93.50 111 ARG A CA 1
ATOM 740 C C . ARG A 1 111 ? -5.201 2.640 1.576 1.00 93.50 111 ARG A C 1
ATOM 742 O O . ARG A 1 111 ? -4.547 2.448 0.556 1.00 93.50 111 ARG A O 1
ATOM 749 N N . THR A 1 112 ? -5.840 1.684 2.236 1.00 94.31 112 THR A N 1
ATOM 750 C CA . THR A 1 112 ? -5.747 0.264 1.897 1.00 94.31 112 THR A CA 1
ATOM 751 C C . THR A 1 112 ? -7.125 -0.345 1.685 1.00 94.31 112 THR A C 1
ATOM 753 O O . THR A 1 112 ? -8.023 -0.173 2.506 1.00 94.31 112 THR A O 1
ATOM 756 N N . ASP A 1 113 ? -7.295 -1.069 0.583 1.00 96.19 113 ASP A N 1
ATOM 757 C CA . ASP A 1 113 ? -8.415 -1.989 0.366 1.00 96.19 113 ASP A CA 1
ATOM 758 C C . ASP A 1 113 ? -7.895 -3.429 0.477 1.00 96.19 113 ASP A C 1
ATOM 760 O O . ASP A 1 113 ? -7.225 -3.926 -0.428 1.00 96.19 113 ASP A O 1
ATOM 764 N N . GLY A 1 114 ? -8.143 -4.075 1.617 1.00 94.38 114 GLY A N 1
ATOM 765 C CA . GLY A 1 114 ? -7.681 -5.421 1.935 1.00 94.38 114 GLY A CA 1
ATOM 766 C C . GLY A 1 114 ? -7.208 -5.574 3.383 1.00 94.38 114 GLY A C 1
ATOM 767 O O . GLY A 1 114 ? -7.943 -5.276 4.323 1.00 94.38 114 GLY A O 1
ATOM 768 N N . ALA A 1 115 ? -6.014 -6.132 3.567 1.00 94.38 115 ALA A N 1
ATOM 769 C CA . ALA A 1 115 ? -5.434 -6.375 4.885 1.00 94.38 115 ALA A CA 1
ATOM 770 C C . ALA A 1 115 ? -4.349 -5.338 5.191 1.00 94.38 115 ALA A C 1
ATOM 772 O O . ALA A 1 115 ? -3.434 -5.162 4.392 1.00 94.38 115 ALA A O 1
ATOM 773 N N . ALA A 1 116 ? -4.427 -4.705 6.354 1.00 94.31 116 ALA A N 1
ATOM 774 C CA . ALA A 1 116 ? -3.403 -3.836 6.911 1.00 94.31 116 ALA A CA 1
ATOM 775 C C . ALA A 1 116 ? -2.854 -4.465 8.196 1.00 94.31 116 ALA A C 1
ATOM 777 O O . ALA A 1 116 ? -3.629 -4.964 9.015 1.00 94.31 116 ALA A O 1
ATOM 778 N N . LEU A 1 117 ? -1.535 -4.463 8.382 1.00 93.12 117 LEU A N 1
ATOM 779 C CA . LEU A 1 117 ? -0.974 -4.799 9.690 1.00 93.12 117 LEU A CA 1
ATOM 780 C C . LEU A 1 117 ? -1.080 -3.589 10.618 1.00 93.12 117 LEU A C 1
ATOM 782 O O . LEU A 1 117 ? -1.800 -3.644 11.601 1.00 93.12 117 LEU A O 1
ATOM 786 N N . GLU A 1 118 ? -0.457 -2.484 10.237 1.00 92.25 118 GLU A N 1
ATOM 787 C CA . GLU A 1 118 ? -0.416 -1.256 11.025 1.00 92.25 118 GLU A CA 1
ATOM 788 C C . GLU A 1 118 ? -1.009 -0.124 10.192 1.00 92.25 118 GLU A C 1
ATOM 790 O O . GLU A 1 118 ? -0.628 0.078 9.034 1.00 92.25 118 GLU A O 1
ATOM 795 N N . ASN A 1 119 ? -1.978 0.582 10.762 1.00 90.75 119 ASN A N 1
ATOM 796 C CA . ASN A 1 119 ? -2.607 1.737 10.147 1.00 90.75 119 ASN A CA 1
ATOM 797 C C . ASN A 1 119 ? -2.571 2.900 11.139 1.00 90.75 119 ASN A C 1
ATOM 799 O O . ASN A 1 119 ? -3.365 2.916 12.076 1.00 90.75 119 ASN A O 1
ATOM 803 N N . GLY A 1 120 ? -1.671 3.857 10.914 1.00 91.62 120 GLY A N 1
ATOM 804 C CA . GLY A 1 120 ? -1.649 5.140 11.615 1.00 91.62 120 GLY A CA 1
ATOM 805 C C . GLY A 1 120 ? -2.856 5.993 11.212 1.00 91.62 120 GLY A C 1
ATOM 806 O O . GLY A 1 120 ? -3.973 5.493 11.088 1.00 91.62 120 GLY A O 1
ATOM 807 N N . ASP A 1 121 ? -2.654 7.263 10.858 1.00 92.25 121 ASP A N 1
ATOM 808 C CA . ASP A 1 121 ? -3.740 8.195 10.485 1.00 92.25 121 ASP A CA 1
ATOM 809 C C . ASP A 1 121 ? -4.491 7.840 9.170 1.00 92.25 121 ASP A C 1
ATOM 811 O O . ASP A 1 121 ? -5.363 8.581 8.687 1.00 92.25 121 ASP A O 1
ATOM 815 N N . GLY A 1 122 ? -4.173 6.691 8.572 1.00 90.69 122 GLY A N 1
ATOM 816 C CA . GLY A 1 122 ? -4.713 6.198 7.316 1.00 90.69 122 GLY A CA 1
ATOM 817 C C . GLY A 1 122 ? -6.102 5.560 7.408 1.00 90.69 122 GLY A C 1
ATOM 818 O O . GLY A 1 122 ? -6.816 5.569 8.422 1.00 90.69 122 GLY A O 1
ATOM 819 N N . ARG A 1 123 ? -6.541 5.006 6.275 1.00 93.56 123 ARG A N 1
ATOM 820 C CA . ARG A 1 123 ? -7.840 4.335 6.134 1.00 93.56 123 ARG A CA 1
ATOM 821 C C . ARG A 1 123 ? -7.701 2.937 5.562 1.00 93.56 123 ARG A C 1
ATOM 823 O O . ARG A 1 123 ? -7.253 2.792 4.429 1.00 93.56 123 ARG A O 1
ATOM 830 N N . ALA A 1 124 ? -8.241 1.948 6.256 1.00 93.44 124 ALA A N 1
ATOM 831 C CA . ALA A 1 124 ? -8.368 0.590 5.756 1.00 93.44 124 ALA A CA 1
ATOM 832 C C . ALA A 1 124 ? -9.838 0.226 5.480 1.00 93.44 124 ALA A C 1
ATOM 834 O O . ALA A 1 124 ? -10.748 0.586 6.226 1.00 93.44 124 ALA A O 1
ATOM 835 N N . SER A 1 125 ? -10.083 -0.520 4.410 1.00 95.94 125 SER A N 1
ATOM 836 C CA . SER A 1 125 ? -11.305 -1.304 4.224 1.00 95.94 125 SER A CA 1
ATOM 837 C C . SER A 1 125 ? -10.912 -2.775 4.208 1.00 95.94 125 SER A C 1
ATOM 839 O O . SER A 1 125 ? -10.071 -3.164 3.408 1.00 95.94 125 SER A O 1
ATOM 841 N N . GLY A 1 126 ? -11.499 -3.587 5.085 1.00 94.75 126 GLY A N 1
ATOM 842 C CA . GLY A 1 126 ? -11.142 -4.991 5.273 1.00 94.75 126 GLY A CA 1
ATOM 843 C C . GLY A 1 126 ? -10.674 -5.287 6.696 1.00 94.75 126 GLY A C 1
ATOM 844 O O . GLY A 1 126 ? -11.432 -5.095 7.643 1.00 94.75 126 GLY A O 1
ATOM 845 N N . ALA A 1 127 ? -9.471 -5.833 6.850 1.00 94.62 127 ALA A N 1
ATOM 846 C CA . ALA A 1 127 ? -8.931 -6.214 8.155 1.00 94.62 127 ALA A CA 1
ATOM 847 C C . ALA A 1 127 ? -7.719 -5.349 8.512 1.00 94.62 127 ALA A C 1
ATOM 849 O O . ALA A 1 127 ? -6.830 -5.194 7.682 1.00 94.62 127 ALA A O 1
ATOM 850 N N . ALA A 1 128 ? -7.669 -4.846 9.739 1.00 95.38 128 ALA A N 1
ATOM 851 C CA . ALA A 1 128 ? -6.510 -4.199 10.340 1.00 95.38 128 ALA A CA 1
ATOM 852 C C . ALA A 1 128 ? -6.074 -4.991 11.581 1.00 95.38 128 ALA A C 1
ATOM 854 O O . ALA A 1 128 ? -6.932 -5.484 12.320 1.00 95.38 128 ALA A O 1
ATOM 855 N N . LEU A 1 129 ? -4.770 -5.142 11.814 1.00 94.56 129 LEU A N 1
ATOM 856 C CA . LEU A 1 129 ? -4.295 -5.658 13.098 1.00 94.56 129 LEU A CA 1
ATOM 857 C C . LEU A 1 129 ? -4.291 -4.520 14.119 1.00 94.56 129 LEU A C 1
ATOM 859 O O . LEU A 1 129 ? -5.046 -4.586 15.079 1.00 94.56 129 LEU A O 1
ATOM 863 N N . GLU A 1 130 ? -3.547 -3.457 13.846 1.00 93.81 130 GLU A N 1
ATOM 864 C CA . GLU A 1 130 ? -3.373 -2.309 14.733 1.00 93.81 130 GLU A CA 1
ATOM 865 C C . GLU A 1 130 ? -3.821 -1.024 14.027 1.00 93.81 130 GLU A C 1
ATOM 867 O O . GLU A 1 130 ? -3.553 -0.816 12.836 1.00 93.81 130 GLU A O 1
ATOM 872 N N . ILE A 1 131 ? -4.542 -0.171 14.753 1.00 92.69 131 ILE A N 1
ATOM 873 C CA . ILE A 1 131 ? -4.983 1.145 14.287 1.00 92.69 131 ILE A CA 1
ATOM 874 C C . ILE A 1 131 ? -4.576 2.189 15.322 1.00 92.69 131 ILE A C 1
ATOM 876 O O . ILE A 1 131 ? -5.072 2.117 16.440 1.00 92.69 131 ILE A O 1
ATOM 880 N N . ASP A 1 132 ? -3.785 3.181 14.924 1.00 93.88 132 ASP A N 1
ATOM 881 C CA . ASP A 1 132 ? -3.413 4.343 15.745 1.00 93.88 132 ASP A CA 1
ATOM 882 C C . ASP A 1 132 ? -3.950 5.624 15.085 1.00 93.88 132 ASP A C 1
ATOM 884 O O . ASP A 1 132 ? -3.503 6.010 14.009 1.00 93.88 132 ASP A O 1
ATOM 888 N N . GLY A 1 133 ? -5.006 6.232 15.634 1.00 91.62 133 GLY A N 1
ATOM 889 C CA . GLY A 1 133 ? -5.640 7.446 15.077 1.00 91.62 133 GLY A CA 1
ATOM 890 C C . GLY A 1 133 ? -6.416 7.263 13.753 1.00 91.62 133 GLY A C 1
ATOM 891 O O . GLY A 1 133 ? -7.264 8.091 13.380 1.00 91.62 133 GLY A O 1
ATOM 892 N N . GLY A 1 134 ? -6.208 6.139 13.066 1.00 92.81 134 GLY A N 1
ATOM 893 C CA . GLY A 1 134 ? -6.788 5.801 11.771 1.00 92.81 134 GLY A CA 1
ATOM 894 C C . GLY A 1 134 ? -8.250 5.378 11.769 1.00 92.81 134 GLY A C 1
ATOM 895 O O . GLY A 1 134 ? -9.002 5.471 12.747 1.00 92.81 134 GLY A O 1
ATOM 896 N N . ARG A 1 135 ? -8.694 4.906 10.597 1.00 94.44 135 ARG A N 1
ATOM 897 C CA . ARG A 1 135 ? -10.046 4.357 10.412 1.00 94.44 135 ARG A CA 1
ATOM 898 C C . ARG A 1 135 ? -10.058 3.035 9.671 1.00 94.44 135 ARG A C 1
ATOM 900 O O . ARG A 1 135 ? -9.447 2.937 8.613 1.00 94.44 135 ARG A O 1
ATOM 907 N N . THR A 1 136 ? -10.897 2.116 10.126 1.00 95.38 136 THR A N 1
ATOM 908 C CA . THR A 1 136 ? -11.156 0.849 9.444 1.00 95.38 136 THR A CA 1
ATOM 909 C C . THR A 1 136 ? -12.648 0.640 9.204 1.00 95.38 136 THR A C 1
ATOM 911 O O . THR A 1 136 ? -13.474 0.883 10.076 1.00 95.38 136 THR A O 1
ATOM 914 N N . ASP A 1 137 ? -13.005 0.199 8.003 1.00 96.69 137 ASP A N 1
ATOM 915 C CA . ASP A 1 137 ? -14.314 -0.384 7.691 1.00 96.69 137 ASP A CA 1
ATOM 916 C C . ASP A 1 137 ? -14.128 -1.902 7.566 1.00 96.69 137 ASP A C 1
ATOM 918 O O . ASP A 1 137 ? -13.536 -2.377 6.594 1.00 96.69 137 ASP A O 1
ATOM 922 N N . GLY A 1 138 ? -14.551 -2.652 8.583 1.00 95.50 138 GLY A N 1
ATOM 923 C CA . GLY A 1 138 ? -14.393 -4.099 8.675 1.00 95.50 138 GLY A CA 1
ATOM 924 C C . GLY A 1 138 ? -13.967 -4.577 10.064 1.00 95.50 138 GLY A C 1
ATOM 925 O O . GLY A 1 138 ? -14.709 -4.427 11.032 1.00 95.50 138 GLY A O 1
ATOM 926 N N . ALA A 1 139 ? -12.824 -5.252 10.163 1.00 95.44 139 ALA A N 1
ATOM 927 C CA . ALA A 1 139 ? -12.349 -5.853 11.409 1.00 95.44 139 ALA A CA 1
ATOM 928 C C . ALA A 1 139 ? -11.028 -5.228 11.870 1.00 95.44 139 ALA A C 1
ATOM 930 O O . ALA A 1 139 ? -10.132 -5.036 11.055 1.00 95.44 139 ALA A O 1
ATOM 931 N N . ALA A 1 140 ? -10.902 -4.978 13.169 1.00 95.88 140 ALA A N 1
ATOM 932 C CA . ALA A 1 140 ? -9.683 -4.536 13.833 1.00 95.88 140 ALA A CA 1
ATOM 933 C C . ALA A 1 140 ? -9.359 -5.464 15.011 1.00 95.88 140 ALA A C 1
ATOM 935 O O . ALA A 1 140 ? -10.280 -5.920 15.699 1.00 95.88 140 ALA A O 1
ATOM 936 N N . LEU A 1 141 ? -8.079 -5.755 15.252 1.00 94.56 141 LEU A N 1
ATOM 937 C CA . LEU A 1 141 ? -7.680 -6.422 16.491 1.00 94.56 141 LEU A CA 1
ATOM 938 C C . LEU A 1 141 ? -7.524 -5.383 17.601 1.00 94.56 141 LEU A C 1
ATOM 940 O O . LEU A 1 141 ? -8.244 -5.461 18.588 1.00 94.56 141 LEU A O 1
ATOM 944 N N . GLU A 1 142 ? -6.676 -4.387 17.391 1.00 93.50 142 GLU A N 1
ATOM 945 C CA . GLU A 1 142 ? -6.324 -3.364 18.371 1.00 93.50 142 GLU A CA 1
ATOM 946 C C . GLU A 1 142 ? -6.588 -1.973 17.782 1.00 93.50 142 GLU A C 1
ATOM 948 O O . GLU A 1 142 ? -6.328 -1.712 16.603 1.00 93.50 142 GLU A O 1
ATOM 953 N N . ILE A 1 143 ? -7.169 -1.092 18.594 1.00 92.25 143 ILE A N 1
ATOM 954 C CA . ILE A 1 143 ? -7.476 0.292 18.229 1.00 92.25 143 ILE A CA 1
ATOM 955 C C . ILE A 1 143 ? -6.987 1.196 19.354 1.00 92.25 143 ILE A C 1
ATOM 957 O O . ILE A 1 143 ? -7.549 1.122 20.442 1.00 92.25 143 ILE A O 1
ATOM 961 N N . ASP A 1 144 ? -6.040 2.077 19.058 1.00 93.75 144 ASP A N 1
ATOM 962 C CA . ASP A 1 144 ? -5.602 3.185 19.908 1.00 93.75 144 ASP A CA 1
ATOM 963 C C . ASP A 1 144 ? -6.015 4.507 19.243 1.00 93.75 144 ASP A C 1
ATOM 965 O O . ASP A 1 144 ? -5.722 4.733 18.068 1.00 93.75 144 ASP A O 1
ATOM 969 N N . ASP A 1 145 ? -6.826 5.331 19.911 1.00 93.12 145 ASP A N 1
ATOM 970 C CA . ASP A 1 145 ? -7.362 6.616 19.406 1.00 93.12 145 ASP A CA 1
ATOM 971 C C . ASP A 1 145 ? -8.120 6.574 18.042 1.00 93.12 145 ASP A C 1
ATOM 973 O O . ASP A 1 145 ? -8.670 7.576 17.555 1.00 93.12 145 ASP A O 1
ATOM 977 N N . GLY A 1 146 ? -8.222 5.399 17.419 1.00 92.00 146 GLY A N 1
ATOM 978 C CA . GLY A 1 146 ? -8.747 5.170 16.081 1.00 92.00 146 GLY A CA 1
ATOM 979 C C . GLY A 1 146 ? -10.246 4.882 16.041 1.00 92.00 146 GLY A C 1
ATOM 980 O O . GLY A 1 146 ? -10.990 5.011 17.023 1.00 92.00 146 GLY A O 1
ATOM 981 N N . ARG A 1 147 ? -10.741 4.512 14.854 1.00 93.88 147 ARG A N 1
ATOM 982 C CA . ARG A 1 147 ? -12.156 4.156 14.653 1.00 93.88 147 ARG A CA 1
ATOM 983 C C . ARG A 1 147 ? -12.346 2.937 13.773 1.00 93.88 147 ARG A C 1
ATOM 985 O O . ARG A 1 147 ? -11.795 2.892 12.681 1.00 93.88 147 ARG A O 1
ATOM 992 N N . THR A 1 148 ? -13.269 2.067 14.155 1.00 94.75 148 THR A N 1
ATOM 993 C CA . THR A 1 148 ? -13.688 0.936 13.323 1.00 94.75 148 THR A CA 1
ATOM 994 C C . THR A 1 148 ? -15.200 0.908 13.142 1.00 94.75 148 THR A C 1
ATOM 996 O O . THR A 1 148 ? -15.939 0.958 14.117 1.00 94.75 148 THR A O 1
ATOM 999 N N . ASP A 1 149 ? -15.674 0.818 11.903 1.00 95.88 149 ASP A N 1
ATOM 1000 C CA . ASP A 1 149 ? -17.044 0.396 11.589 1.00 95.88 149 ASP A CA 1
ATOM 1001 C C . ASP A 1 149 ? -17.010 -1.117 11.346 1.00 95.88 149 ASP A C 1
ATOM 1003 O O . ASP A 1 149 ? -16.415 -1.579 10.375 1.00 95.88 149 ASP A O 1
ATOM 1007 N N . GLY A 1 150 ? -17.553 -1.900 12.278 1.00 93.81 150 GLY A N 1
ATOM 1008 C CA . GLY A 1 150 ? -17.540 -3.359 12.248 1.00 93.81 150 GLY A CA 1
ATOM 1009 C C . GLY A 1 150 ? -17.090 -3.998 13.563 1.00 93.81 150 GLY A C 1
ATOM 1010 O O . GLY A 1 150 ? -17.690 -3.767 14.613 1.00 93.81 150 GLY A O 1
ATOM 1011 N N . ALA A 1 151 ? -16.118 -4.907 13.508 1.00 93.56 151 ALA A N 1
ATOM 1012 C CA . ALA A 1 151 ? -15.687 -5.68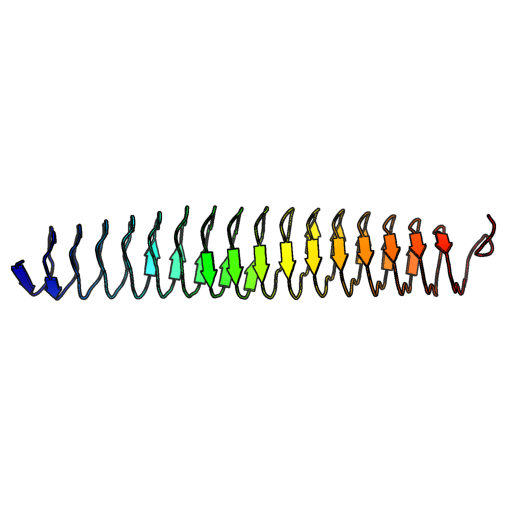8 14.669 1.00 93.56 151 ALA A CA 1
ATOM 1013 C C . ALA A 1 151 ? -14.335 -5.199 15.203 1.00 93.56 151 ALA A C 1
ATOM 1015 O O . ALA A 1 151 ? -13.404 -5.023 14.428 1.00 93.56 151 ALA A O 1
ATOM 1016 N N . ALA A 1 152 ? -14.217 -5.049 16.516 1.00 93.88 152 ALA A N 1
ATOM 1017 C CA . ALA A 1 152 ? -12.975 -4.755 17.221 1.00 93.88 152 ALA A CA 1
ATOM 1018 C C . ALA A 1 152 ? -12.749 -5.794 18.328 1.00 93.88 152 ALA A C 1
ATOM 1020 O O . ALA A 1 152 ? -13.710 -6.214 18.984 1.00 93.88 152 ALA A O 1
ATOM 1021 N N . LEU A 1 153 ? -11.508 -6.225 18.552 1.00 92.69 153 LEU A N 1
ATOM 1022 C CA . LEU A 1 153 ? -11.201 -7.047 19.722 1.00 92.69 153 LEU A CA 1
ATOM 1023 C C . LEU A 1 153 ? -10.924 -6.154 20.930 1.00 92.69 153 LEU A C 1
ATOM 1025 O O . LEU A 1 153 ? -11.633 -6.267 21.925 1.00 92.69 153 LEU A O 1
ATOM 1029 N N . GLU A 1 154 ? -9.971 -5.241 20.809 1.00 91.00 154 GLU A N 1
ATOM 1030 C CA . GLU A 1 154 ? -9.499 -4.368 21.880 1.00 91.00 154 GLU A CA 1
ATOM 1031 C C . GLU A 1 154 ? -9.549 -2.907 21.416 1.00 91.00 154 GLU A C 1
ATOM 1033 O O . GLU A 1 154 ? -9.282 -2.596 20.252 1.00 91.00 154 GLU A O 1
ATOM 1038 N N . ILE A 1 155 ? -9.973 -2.017 22.313 1.00 88.56 155 ILE A N 1
ATOM 1039 C CA . ILE A 1 155 ? -10.089 -0.579 22.055 1.00 88.56 155 ILE A CA 1
ATOM 1040 C C . ILE A 1 155 ? -9.548 0.173 23.266 1.00 88.56 155 ILE A C 1
ATOM 1042 O O . ILE A 1 155 ? -10.153 0.082 24.334 1.00 88.56 155 ILE A O 1
ATOM 1046 N N . ASP A 1 156 ? -8.493 0.949 23.067 1.00 90.94 156 ASP A N 1
ATOM 1047 C CA . ASP A 1 156 ? -7.958 1.925 24.015 1.00 90.94 156 ASP A CA 1
ATOM 1048 C C . ASP A 1 156 ? -8.215 3.333 23.461 1.00 90.94 156 ASP A C 1
ATOM 1050 O O . ASP A 1 156 ? -7.873 3.621 22.317 1.00 90.94 156 ASP A O 1
ATOM 1054 N N . ASP A 1 157 ? -8.969 4.165 24.185 1.00 89.88 157 ASP A N 1
ATOM 1055 C CA . ASP A 1 157 ? -9.385 5.532 23.790 1.00 89.88 157 ASP A CA 1
ATOM 1056 C C . ASP A 1 157 ? -10.115 5.696 22.418 1.00 89.88 157 ASP A C 1
ATOM 1058 O O . ASP A 1 157 ? -10.679 6.751 22.090 1.00 89.88 157 ASP A O 1
ATOM 1062 N N . GLY A 1 158 ? -10.244 4.626 21.631 1.00 88.19 158 GLY A N 1
ATOM 1063 C CA . GLY A 1 158 ? -10.813 4.604 20.289 1.00 88.19 158 GLY A CA 1
ATOM 1064 C C . GLY A 1 158 ? -12.334 4.434 20.234 1.00 88.19 158 GLY A C 1
ATOM 1065 O O . GLY A 1 158 ? -13.081 4.547 21.218 1.00 88.19 158 GLY A O 1
ATOM 1066 N N . ARG A 1 159 ? -12.848 4.178 19.025 1.00 90.12 159 ARG A N 1
ATOM 1067 C CA . ARG A 1 159 ? -14.284 3.959 18.779 1.00 90.12 159 ARG A CA 1
ATOM 1068 C C . ARG A 1 159 ? -14.562 2.748 17.904 1.00 90.12 159 ARG A C 1
ATOM 1070 O O . ARG A 1 159 ? -13.929 2.588 16.870 1.00 90.12 159 ARG A O 1
ATOM 1077 N N . ALA A 1 160 ? -15.599 1.990 18.240 1.00 90.75 160 ALA A N 1
ATOM 1078 C CA . ALA A 1 160 ? -16.161 0.982 17.347 1.00 90.75 160 ALA A CA 1
ATOM 1079 C C . ALA A 1 160 ? -17.664 1.176 17.131 1.00 90.75 160 ALA A C 1
ATOM 1081 O O . ALA A 1 160 ? -18.429 1.258 18.085 1.00 90.75 160 ALA A O 1
ATOM 1082 N N . ASP A 1 161 ? -18.107 1.168 15.885 1.00 93.06 161 ASP A N 1
ATOM 1083 C CA . ASP A 1 161 ? -19.519 1.070 15.536 1.00 93.06 161 ASP A CA 1
ATOM 1084 C C . ASP A 1 161 ? -19.772 -0.391 15.132 1.00 93.06 161 ASP A C 1
ATOM 1086 O O . ASP A 1 161 ? -19.443 -0.809 14.030 1.00 93.06 161 ASP A O 1
ATOM 1090 N N . GLY A 1 162 ? -20.285 -1.212 16.052 1.00 90.19 162 GLY A N 1
ATOM 1091 C CA . GLY A 1 162 ? -20.492 -2.646 15.839 1.00 90.19 162 GLY A CA 1
ATOM 1092 C C . GLY A 1 162 ? -20.178 -3.507 17.063 1.00 90.19 162 GLY A C 1
ATOM 1093 O O . GLY A 1 162 ? -20.746 -3.302 18.136 1.00 90.19 162 GLY A O 1
ATOM 1094 N N . ALA A 1 163 ? -19.364 -4.548 16.897 1.00 89.62 163 ALA A N 1
ATOM 1095 C CA . ALA A 1 163 ? -19.039 -5.491 17.969 1.00 89.62 163 ALA A CA 1
ATOM 1096 C C . ALA A 1 163 ? -17.652 -5.200 18.551 1.00 89.62 163 ALA A C 1
ATOM 1098 O O . ALA A 1 163 ? -16.700 -5.058 17.796 1.00 89.62 163 ALA A O 1
ATOM 1099 N N . ALA A 1 164 ? -17.534 -5.174 19.875 1.00 89.25 164 ALA A N 1
ATOM 1100 C CA . ALA A 1 164 ? -16.275 -4.999 20.590 1.00 89.25 164 ALA A CA 1
ATOM 1101 C C . ALA A 1 164 ? -16.139 -6.039 21.711 1.00 89.25 164 ALA A C 1
ATOM 1103 O O . ALA A 1 164 ? -17.113 -6.282 22.434 1.00 89.25 164 ALA A O 1
ATOM 1104 N N . LEU A 1 165 ? -14.965 -6.657 21.870 1.00 86.56 165 LEU A N 1
ATOM 1105 C CA .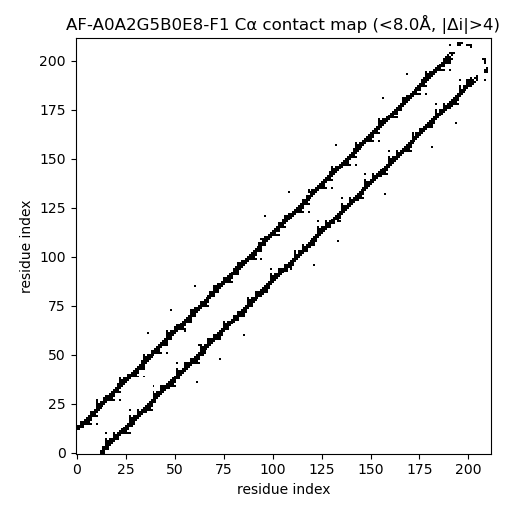 LEU A 1 165 ? -14.746 -7.618 22.955 1.00 86.56 165 LEU A CA 1
ATOM 1106 C C . LEU A 1 165 ? -14.336 -6.915 24.250 1.00 86.56 165 LEU A C 1
ATOM 1108 O O . LEU A 1 165 ? -15.068 -7.032 25.224 1.00 86.56 165 LEU A O 1
ATOM 1112 N N . ALA A 1 166 ? -13.242 -6.166 24.247 1.00 82.00 166 ALA A N 1
ATOM 1113 C CA . ALA A 1 166 ? -12.711 -5.462 25.409 1.00 82.00 166 ALA A CA 1
ATOM 1114 C C . ALA A 1 166 ? -12.480 -3.984 25.091 1.00 82.00 166 ALA A C 1
ATOM 1116 O O . ALA A 1 166 ? -12.243 -3.619 23.934 1.00 82.00 166 ALA A O 1
ATOM 1117 N N . LYS A 1 167 ? -12.608 -3.130 26.110 1.00 78.25 167 LYS A N 1
ATOM 1118 C CA . LYS A 1 167 ? -12.376 -1.691 25.982 1.00 78.25 167 LYS A CA 1
ATOM 1119 C C . LYS A 1 167 ? -11.887 -1.075 27.273 1.00 78.25 167 LYS A C 1
ATOM 1121 O O . LYS A 1 167 ? -12.550 -1.272 28.295 1.00 78.25 167 LYS A O 1
ATOM 1126 N N . ASP A 1 168 ? -10.927 -0.179 27.112 1.00 82.69 168 ASP A N 1
ATOM 1127 C CA . ASP A 1 168 ? -10.409 0.718 28.133 1.00 82.69 168 ASP A CA 1
ATOM 1128 C C . ASP A 1 168 ? -10.594 2.161 27.620 1.00 82.69 168 ASP A C 1
ATOM 1130 O O . ASP A 1 168 ? -10.207 2.485 26.503 1.00 82.69 168 ASP A O 1
ATOM 1134 N N . ASP A 1 169 ? -11.337 3.000 28.352 1.00 82.62 169 ASP A N 1
ATOM 1135 C CA . ASP A 1 169 ? -11.624 4.424 28.043 1.00 82.62 169 ASP A CA 1
ATOM 1136 C C . ASP A 1 169 ? -12.301 4.764 26.675 1.00 82.62 169 ASP A C 1
ATOM 1138 O O . ASP A 1 169 ? -12.824 5.870 26.469 1.00 82.62 169 ASP A O 1
ATOM 1142 N N . GLY A 1 170 ? -12.469 3.793 25.773 1.00 80.44 170 GLY A N 1
ATOM 1143 C CA . GLY A 1 170 ? -13.055 3.954 24.440 1.00 80.44 170 GLY A CA 1
ATOM 1144 C C . GLY A 1 170 ? -14.592 3.988 24.378 1.00 80.44 170 GLY A C 1
ATOM 1145 O O . GLY A 1 170 ? -15.329 3.969 25.374 1.00 80.44 170 GLY A O 1
ATOM 1146 N N . ARG A 1 171 ? -15.137 4.034 23.154 1.00 83.31 171 ARG A N 1
ATOM 1147 C CA . ARG A 1 171 ? -16.591 3.986 22.887 1.00 83.31 171 ARG A CA 1
ATOM 1148 C C . ARG A 1 171 ? -16.960 2.837 21.963 1.00 83.31 171 ARG A C 1
ATOM 1150 O O . ARG A 1 171 ? -16.266 2.601 20.986 1.00 83.31 171 ARG A O 1
ATOM 1157 N N . ALA A 1 172 ? -18.108 2.196 22.186 1.00 83.75 172 ALA A N 1
ATOM 1158 C CA . ALA A 1 172 ? -18.773 1.546 21.059 1.00 83.75 172 ALA A CA 1
ATOM 1159 C C . ALA A 1 172 ? -20.271 1.748 21.003 1.00 83.75 172 ALA A C 1
ATOM 1161 O O . ALA A 1 172 ? -20.949 1.745 22.030 1.00 83.75 172 ALA A O 1
ATOM 1162 N N . ASP A 1 173 ? -20.755 1.780 19.777 1.00 87.31 173 ASP A N 1
ATOM 1163 C CA . ASP A 1 173 ? -22.163 1.787 19.448 1.00 87.31 173 ASP A CA 1
ATOM 1164 C C . ASP A 1 173 ? -22.491 0.398 18.867 1.00 87.31 173 ASP A C 1
ATOM 1166 O O . ASP A 1 173 ? -22.143 0.078 17.734 1.00 87.31 173 ASP A O 1
ATOM 1170 N N . GLY A 1 174 ? -23.101 -0.477 19.673 1.00 86.38 174 GLY A N 1
ATOM 1171 C CA . GLY A 1 174 ? -23.424 -1.858 19.309 1.00 86.38 174 GLY A CA 1
ATOM 1172 C C . GLY A 1 174 ? -23.282 -2.861 20.461 1.00 86.38 174 GLY A C 1
ATOM 1173 O O . GLY A 1 174 ? -23.848 -2.675 21.539 1.00 86.38 174 GL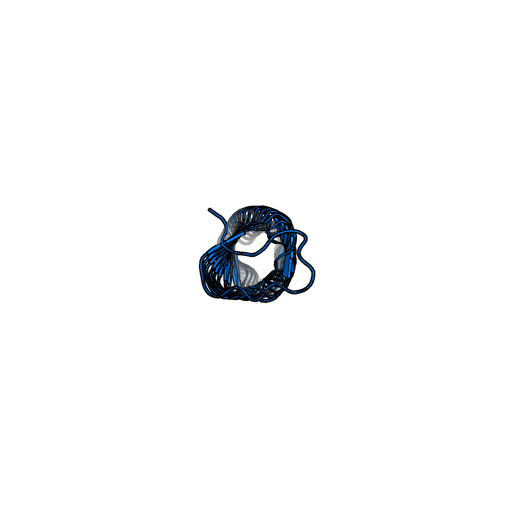Y A O 1
ATOM 1174 N N . ALA A 1 175 ? -22.607 -3.984 20.219 1.00 85.31 175 ALA A N 1
ATOM 1175 C CA . ALA A 1 175 ? -22.405 -5.035 21.218 1.00 85.31 175 ALA A CA 1
ATOM 1176 C C . ALA A 1 175 ? -21.015 -4.917 21.852 1.00 85.31 175 ALA A C 1
ATOM 1178 O O . ALA A 1 175 ? -20.022 -4.818 21.143 1.00 85.31 175 ALA A O 1
ATOM 1179 N N . ALA A 1 176 ? -20.945 -4.969 23.178 1.00 84.69 176 ALA A N 1
ATOM 1180 C CA . ALA A 1 176 ? -19.708 -4.951 23.948 1.00 84.69 176 ALA A CA 1
ATOM 1181 C C . ALA A 1 176 ? -19.706 -6.100 24.964 1.00 84.69 176 ALA A C 1
ATOM 1183 O O . ALA A 1 176 ? -20.720 -6.315 25.636 1.00 84.69 176 ALA A O 1
ATOM 1184 N N . LEU A 1 177 ? -18.603 -6.841 25.089 1.00 84.38 177 LEU A N 1
ATOM 1185 C CA . LEU A 1 177 ? -18.498 -7.865 26.132 1.00 84.38 177 LEU A CA 1
ATOM 1186 C C . LEU A 1 177 ? -17.978 -7.262 27.437 1.00 84.38 177 LEU A C 1
ATOM 1188 O O . LEU A 1 177 ? -18.711 -7.300 28.419 1.00 84.38 177 LEU A O 1
ATOM 1192 N N . GLU A 1 178 ? -16.787 -6.675 27.410 1.00 82.06 178 GLU A N 1
ATOM 1193 C CA . GLU A 1 178 ? -16.061 -6.118 28.553 1.00 82.06 178 GLU A CA 1
ATOM 1194 C C . GLU A 1 178 ? -15.835 -4.610 28.339 1.00 82.06 178 GLU A C 1
ATOM 1196 O O . GLU A 1 178 ? -15.521 -4.161 27.232 1.00 82.06 178 GLU A O 1
ATOM 1201 N N . ILE A 1 179 ? -16.089 -3.808 29.377 1.00 76.75 179 ILE A N 1
ATOM 1202 C CA . ILE A 1 179 ? -15.926 -2.347 29.362 1.00 76.75 179 ILE A CA 1
ATOM 1203 C C . ILE A 1 179 ? -15.344 -1.895 30.701 1.00 76.75 179 ILE A C 1
ATOM 1205 O O . ILE A 1 179 ? -16.054 -1.933 31.714 1.00 76.75 179 ILE A O 1
ATOM 1209 N N . ASP A 1 180 ? -14.135 -1.349 30.670 1.00 81.38 180 ASP A N 1
ATOM 1210 C CA . ASP A 1 180 ? -13.488 -0.672 31.788 1.00 81.38 180 ASP A CA 1
ATOM 1211 C C . ASP A 1 180 ? -13.303 0.815 31.445 1.00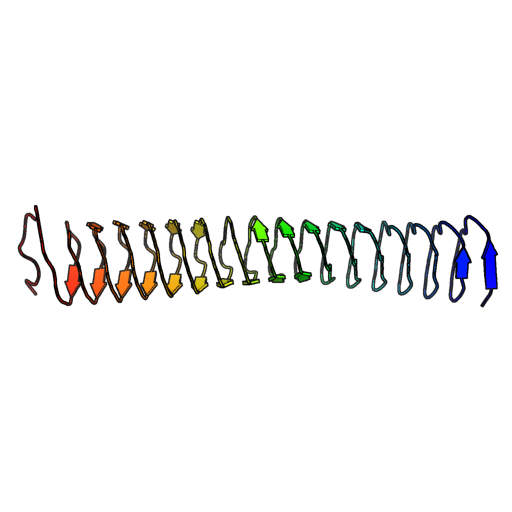 81.38 180 ASP A C 1
ATOM 1213 O O . ASP A 1 180 ? -12.828 1.180 30.378 1.00 81.38 180 ASP A O 1
ATOM 1217 N N . ASP A 1 181 ? -13.837 1.696 32.300 1.00 79.31 181 ASP A N 1
ATOM 1218 C CA . ASP A 1 181 ? -13.859 3.168 32.161 1.00 79.31 181 ASP A CA 1
ATOM 1219 C C . ASP A 1 181 ? -14.444 3.776 30.848 1.00 79.31 181 ASP A C 1
ATOM 1221 O O . ASP A 1 181 ? -14.755 4.970 30.779 1.00 79.31 181 ASP A O 1
ATOM 1225 N N . GLY A 1 182 ? -14.791 2.954 29.855 1.00 78.12 182 GLY A N 1
ATOM 1226 C CA . GLY A 1 182 ? -15.349 3.357 28.566 1.00 78.12 182 GLY A CA 1
ATOM 1227 C C . GLY A 1 182 ? -16.874 3.531 28.521 1.00 78.12 182 GLY A C 1
ATOM 1228 O O . GLY A 1 182 ? -17.600 3.561 29.527 1.00 78.12 182 GLY A O 1
ATOM 1229 N N . ARG A 1 183 ? -17.408 3.672 27.299 1.00 79.88 183 ARG A N 1
ATOM 1230 C CA . ARG A 1 183 ? -18.853 3.801 27.033 1.00 79.88 183 ARG A CA 1
ATOM 1231 C C . ARG A 1 183 ? -19.360 2.790 26.012 1.00 79.88 183 ARG A C 1
ATOM 1233 O O . ARG A 1 183 ? -18.728 2.556 24.986 1.00 79.88 183 ARG A O 1
ATOM 1240 N N . ALA A 1 184 ? -20.564 2.278 26.239 1.00 80.69 184 ALA A N 1
ATOM 1241 C CA . ALA A 1 184 ? -21.314 1.528 25.239 1.00 80.69 184 ALA A CA 1
ATOM 1242 C C . ALA A 1 184 ? -22.729 2.081 25.052 1.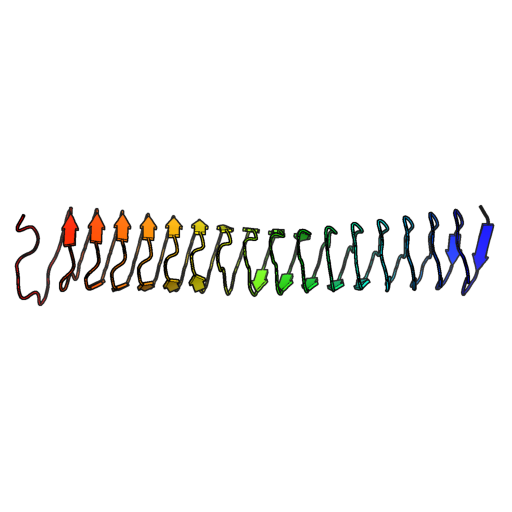00 80.69 184 ALA A C 1
ATOM 1244 O O . ALA A 1 184 ? -23.423 2.353 26.035 1.00 80.69 184 ALA A O 1
ATOM 1245 N N . ASP A 1 185 ? -23.163 2.199 23.802 1.00 83.75 185 ASP A N 1
ATOM 1246 C CA . ASP A 1 185 ? -24.566 2.355 23.419 1.00 83.75 185 ASP A CA 1
ATOM 1247 C C . ASP A 1 185 ? -25.036 1.059 22.740 1.00 83.75 185 ASP A C 1
ATOM 1249 O O . ASP A 1 185 ? -24.649 0.757 21.616 1.00 83.75 185 ASP A O 1
ATOM 1253 N N . GLY A 1 186 ? -25.810 0.237 23.451 1.00 82.81 186 GLY A N 1
ATOM 1254 C CA . GLY A 1 186 ? -26.302 -1.054 22.973 1.00 82.81 186 GLY A CA 1
ATOM 1255 C C . GLY A 1 186 ? -26.270 -2.158 24.033 1.00 82.81 186 GLY A C 1
ATOM 1256 O O . GLY A 1 186 ? -26.749 -1.972 25.155 1.00 82.81 186 GLY A O 1
ATOM 1257 N N . ALA A 1 187 ? -25.809 -3.351 23.657 1.00 81.94 187 ALA A N 1
ATOM 1258 C CA . ALA A 1 187 ? -25.753 -4.505 24.556 1.00 81.94 187 ALA A CA 1
ATOM 1259 C C . ALA A 1 187 ? -24.383 -4.583 25.244 1.00 81.94 187 ALA A C 1
ATOM 1261 O O . ALA A 1 187 ? -23.368 -4.560 24.557 1.00 81.94 187 ALA A O 1
ATOM 1262 N N . ALA A 1 188 ? -24.361 -4.717 26.571 1.00 81.12 188 ALA A N 1
ATOM 1263 C CA . ALA A 1 188 ? -23.140 -4.879 27.368 1.00 81.12 188 ALA A CA 1
ATOM 1264 C C . ALA A 1 188 ? -23.280 -6.054 28.353 1.00 81.12 188 ALA A C 1
ATOM 1266 O O . ALA A 1 188 ? -24.351 -6.205 28.953 1.00 81.12 188 ALA A O 1
ATOM 1267 N N . LEU A 1 189 ? -22.245 -6.887 28.525 1.00 77.50 189 LEU A N 1
ATOM 1268 C CA . LEU A 1 189 ? -22.297 -8.063 29.417 1.00 77.50 189 LEU A CA 1
ATOM 1269 C C . LEU A 1 189 ? -21.509 -7.894 30.726 1.00 77.50 189 LEU A C 1
ATOM 1271 O O . LEU A 1 189 ? -21.956 -8.355 31.779 1.00 77.50 189 LEU A O 1
ATOM 1275 N N . GLU A 1 190 ? -20.349 -7.256 30.655 1.00 74.50 190 GLU A N 1
ATOM 1276 C CA . GLU A 1 190 ? -19.450 -6.984 31.767 1.00 74.50 190 GLU A CA 1
ATOM 1277 C C . GLU A 1 190 ? -19.029 -5.520 31.658 1.00 74.50 190 GLU A C 1
ATOM 1279 O O . GLU A 1 190 ? -18.440 -5.082 30.677 1.00 74.50 190 GLU A O 1
ATOM 1284 N N . ASN A 1 191 ? -19.446 -4.719 32.632 1.00 65.69 191 ASN A N 1
ATOM 1285 C CA . ASN A 1 191 ? -19.237 -3.279 32.619 1.00 65.69 191 ASN A CA 1
ATOM 1286 C C . ASN A 1 191 ? -18.681 -2.908 33.987 1.00 65.69 191 ASN A C 1
ATOM 1288 O O . ASN A 1 191 ? -19.457 -2.861 34.942 1.00 65.69 191 ASN A O 1
ATOM 1292 N N . GLY A 1 192 ? -17.361 -2.743 34.081 1.00 72.94 192 GLY A N 1
ATOM 1293 C CA . GLY A 1 192 ? -16.639 -2.371 35.292 1.00 72.94 192 GLY A CA 1
ATOM 1294 C C . GLY A 1 192 ? -17.004 -0.956 35.740 1.00 72.94 192 GLY A C 1
ATOM 1295 O O . GLY A 1 192 ? -18.144 -0.679 36.119 1.00 72.94 192 GLY A O 1
ATOM 1296 N N . ASP A 1 193 ? -16.047 -0.031 35.703 1.00 71.50 193 ASP A N 1
ATOM 1297 C CA . ASP A 1 193 ? -16.308 1.387 36.006 1.00 71.50 193 ASP A CA 1
ATOM 1298 C C . ASP A 1 193 ? -16.907 2.165 34.800 1.00 71.50 193 ASP A C 1
ATOM 1300 O O . ASP A 1 193 ? -17.292 3.335 34.917 1.00 71.50 193 ASP A O 1
ATOM 1304 N N . GLY A 1 194 ? -17.112 1.476 33.669 1.00 71.56 194 GLY A N 1
ATOM 1305 C CA . GLY A 1 194 ? -17.693 2.005 32.435 1.00 71.56 194 GLY A CA 1
ATOM 1306 C C . GLY A 1 194 ? -19.196 2.331 32.477 1.00 71.56 194 GLY A C 1
ATOM 1307 O O . GLY A 1 194 ? -19.942 2.059 33.430 1.00 71.56 194 GLY A O 1
ATOM 1308 N N . ARG A 1 195 ? -19.691 2.949 31.396 1.00 74.50 195 ARG A N 1
ATOM 1309 C CA . ARG A 1 195 ? -21.102 3.355 31.236 1.00 74.50 195 ARG A CA 1
ATOM 1310 C C . ARG A 1 195 ? -21.767 2.658 30.055 1.00 74.50 195 ARG A C 1
ATOM 1312 O O . ARG A 1 195 ? -21.404 2.908 28.912 1.00 74.50 195 ARG A O 1
ATOM 1319 N N . ALA A 1 196 ? -22.850 1.932 30.318 1.00 73.06 196 ALA A N 1
ATOM 1320 C CA . ALA A 1 196 ? -23.712 1.373 29.280 1.00 73.06 196 ALA A CA 1
ATOM 1321 C C . ALA A 1 196 ? -25.061 2.111 29.194 1.00 73.06 196 ALA A C 1
ATOM 1323 O O . ALA A 1 196 ? -25.762 2.277 30.199 1.00 73.06 196 ALA A O 1
ATOM 1324 N N . ALA A 1 197 ? -25.441 2.527 27.989 1.00 71.12 197 ALA A N 1
ATOM 1325 C CA . ALA A 1 197 ? -26.794 2.925 27.627 1.00 71.12 197 ALA A CA 1
ATOM 1326 C C . ALA A 1 197 ? -27.404 1.788 26.793 1.00 71.12 197 ALA A C 1
ATOM 1328 O O . ALA A 1 197 ? -26.897 1.469 25.730 1.00 71.12 197 ALA A O 1
ATOM 1329 N N . GLY A 1 198 ? -28.450 1.125 27.295 1.00 72.25 198 GLY A N 1
ATOM 1330 C CA . GLY A 1 198 ? -29.054 -0.035 26.629 1.00 72.25 198 GLY A CA 1
ATOM 1331 C C . GLY A 1 198 ? -29.172 -1.254 27.543 1.00 72.25 198 GLY A C 1
ATOM 1332 O O . GLY A 1 198 ? -29.340 -1.120 28.758 1.00 72.25 198 GLY A O 1
ATOM 1333 N N . ALA A 1 199 ? -29.161 -2.453 26.960 1.00 71.88 199 ALA A N 1
ATOM 1334 C CA . ALA A 1 199 ? -29.306 -3.697 27.708 1.00 71.88 199 ALA A CA 1
ATOM 1335 C C . ALA A 1 199 ? -27.960 -4.087 28.332 1.00 71.88 199 ALA A C 1
ATOM 1337 O O . ALA A 1 199 ? -27.108 -4.656 27.658 1.00 71.88 199 ALA A O 1
ATOM 1338 N N . ALA A 1 200 ? -27.785 -3.792 29.620 1.00 68.81 200 ALA A N 1
ATOM 1339 C CA . ALA A 1 200 ? -26.571 -4.122 30.359 1.00 68.81 200 ALA A CA 1
ATOM 1340 C C . ALA A 1 200 ? -26.814 -5.276 31.342 1.00 68.81 200 ALA A C 1
ATOM 1342 O O . ALA A 1 200 ? -27.701 -5.201 32.200 1.00 68.81 200 ALA A O 1
ATOM 1343 N N . GLN A 1 201 ? -26.017 -6.335 31.234 1.00 66.56 201 GLN A N 1
ATOM 1344 C CA . GLN A 1 201 ? -25.768 -7.263 32.333 1.00 66.56 201 GLN A CA 1
ATOM 1345 C C . GLN A 1 201 ? -24.492 -6.806 33.032 1.00 66.56 201 GLN A C 1
ATOM 1347 O O . GLN A 1 201 ? -23.588 -6.286 32.395 1.00 66.56 201 GLN A O 1
ATOM 1352 N N . CYS A 1 202 ? -24.476 -6.881 34.359 1.00 60.38 202 CYS A N 1
ATOM 1353 C CA . CYS A 1 202 ? -23.392 -6.324 35.158 1.00 60.38 202 CYS A CA 1
ATOM 1354 C C . CYS A 1 202 ? -23.033 -7.354 36.219 1.00 60.38 202 CYS A C 1
ATOM 1356 O O . CYS A 1 202 ? -23.717 -7.481 37.238 1.00 60.38 202 CYS A O 1
ATOM 1358 N N . MET A 1 203 ? -22.006 -8.149 35.936 1.00 55.84 203 MET A N 1
ATOM 1359 C CA . MET A 1 203 ? -21.426 -9.098 36.879 1.00 55.84 203 MET A CA 1
ATOM 1360 C C . MET A 1 203 ? -20.195 -8.442 37.523 1.00 55.84 203 MET A C 1
ATOM 1362 O O . MET A 1 203 ? -19.390 -7.837 36.835 1.00 55.84 203 MET A O 1
ATOM 1366 N N . ASN A 1 204 ? -20.077 -8.508 38.857 1.00 52.69 204 ASN A N 1
ATOM 1367 C CA . ASN A 1 204 ? -18.953 -7.964 39.649 1.00 52.69 204 ASN A CA 1
ATOM 1368 C C . ASN A 1 204 ? -18.745 -6.431 39.703 1.00 52.69 204 ASN A C 1
ATOM 1370 O O . ASN A 1 204 ? -17.632 -5.972 39.938 1.00 52.69 204 ASN A O 1
ATOM 1374 N N . VAL A 1 205 ? -19.802 -5.618 39.631 1.00 54.03 205 VAL A N 1
ATOM 1375 C CA . VAL A 1 205 ? -19.662 -4.147 39.717 1.00 54.03 205 VAL A CA 1
ATOM 1376 C C . VAL A 1 205 ? -19.918 -3.615 41.134 1.00 54.03 205 VAL A C 1
ATOM 1378 O O . VAL A 1 205 ? -20.880 -4.010 41.797 1.00 54.03 205 VAL A O 1
ATOM 1381 N N . LYS A 1 206 ? -19.103 -2.655 41.604 1.00 51.19 206 LYS A N 1
ATOM 1382 C CA . LYS A 1 206 ? -19.329 -1.927 42.877 1.00 51.19 206 LYS A CA 1
ATOM 1383 C C . LYS A 1 206 ? -20.587 -1.039 42.856 1.00 51.19 206 LYS A C 1
ATOM 1385 O O . LYS A 1 206 ? -21.036 -0.610 43.921 1.00 51.19 206 LYS A O 1
ATOM 1390 N N . ARG A 1 207 ? -21.160 -0.740 41.681 1.00 49.66 207 ARG A N 1
ATOM 1391 C CA . ARG A 1 207 ? -22.366 0.089 4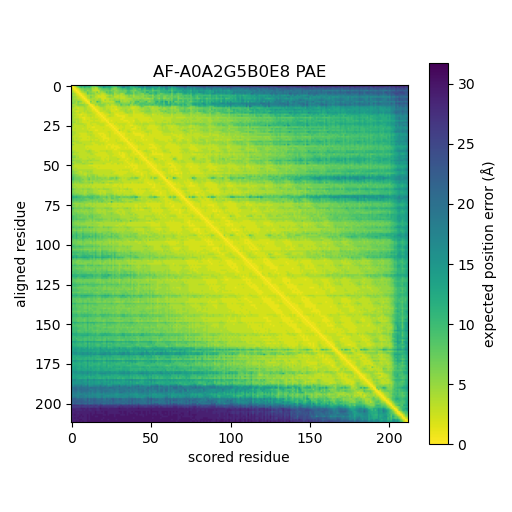1.488 1.00 49.66 207 ARG A CA 1
ATOM 1392 C C . ARG A 1 207 ? -23.286 -0.523 40.415 1.00 49.66 207 ARG A C 1
ATOM 1394 O O . ARG A 1 207 ? -22.786 -1.051 39.434 1.00 49.66 207 ARG A O 1
ATOM 1401 N N . PRO A 1 208 ? -24.621 -0.459 40.571 1.00 51.53 208 PRO A N 1
ATOM 1402 C CA . PRO A 1 208 ? -25.553 -0.998 39.583 1.00 51.53 208 PRO A CA 1
ATOM 1403 C C . PRO A 1 208 ? -25.572 -0.165 38.293 1.00 51.53 208 PRO A C 1
ATOM 1405 O O . PRO A 1 208 ? -25.537 1.067 38.335 1.00 51.53 208 PRO A O 1
ATOM 1408 N N . CYS A 1 209 ? -25.691 -0.849 37.156 1.00 53.06 209 CYS A N 1
ATOM 1409 C CA . CYS A 1 209 ? -25.796 -0.233 35.837 1.00 53.06 209 CYS A CA 1
ATOM 1410 C C . CYS A 1 209 ? -27.093 0.569 35.670 1.00 53.06 209 CYS A C 1
ATOM 1412 O O . CYS A 1 209 ? -28.166 0.133 36.088 1.00 53.06 209 CYS A O 1
ATOM 1414 N N . GLY A 1 210 ? -26.989 1.754 35.061 1.00 52.50 210 GLY A N 1
ATOM 1415 C CA . GLY A 1 210 ? -28.133 2.628 34.773 1.00 52.50 210 GLY A CA 1
ATOM 1416 C C . GLY A 1 210 ? -28.501 3.646 35.859 1.00 52.50 210 GLY A C 1
ATOM 1417 O O . GLY A 1 210 ? -29.545 4.286 35.750 1.00 52.50 210 GLY A O 1
ATOM 1418 N N . ALA A 1 211 ? -27.674 3.850 36.890 1.00 43.31 211 ALA A N 1
ATOM 1419 C CA . ALA A 1 211 ? -27.846 4.999 37.779 1.00 43.31 211 ALA A CA 1
ATOM 1420 C C . ALA A 1 211 ? -27.368 6.280 37.070 1.00 43.31 211 ALA A C 1
ATOM 1422 O O . ALA A 1 211 ? -26.172 6.577 37.058 1.00 43.31 211 ALA A O 1
ATOM 1423 N N . THR A 1 212 ? -28.308 7.001 36.451 1.00 42.97 212 THR A N 1
ATOM 1424 C CA . THR A 1 212 ? -28.135 8.409 36.048 1.00 42.97 212 THR A CA 1
ATOM 1425 C C . THR A 1 212 ? -27.705 9.273 37.222 1.00 42.97 212 THR A C 1
ATOM 1427 O O . THR A 1 212 ? -28.319 9.101 38.304 1.00 42.97 212 THR A O 1
#

Foldseek 3Di:
DDEAEEEEAEDECEEYAYEYAYYDQHEYCYEYAYHHQHEYQDEYADAHQHEYAAEYENHEQHEYQEEYENYEAHEYAYEYECYDAYEYAYEYENHEQHEYEEEYEDYHVHEYEYEYAEAECHEYEYEYAEYHVHEYEEEYAEYHVYEYEEEYAEYECHEYAEEYEEYDQHEYEYHYEYDDVHEYEEEYEDHEVYAYDYHYHHDPYPDDHPPD

Sequence (212 aa):
DGRADGAALENGDGRADGAALEIDDGRADGAALENGDGRADDAALENGDGRADDAALENGDGRADGAALGKDDGRADGAALEIDDGRADGAALENGDGRASGAALEIDGGRTDGAALENGDGRASGAALEIDGGRTDGAALEIDDGRTDGAALEIDDGRADGAALAKDDGRADGAALEIDDGRADGAALENGDGRAAGAAQCMNVKRPCGAT